Protein AF-A0A3G4W7J4-F1 (afdb_monomer)

Secondary structure (DSSP, 8-state):
------------PPPPHHHHHHHTTS----SSGGGPPPTT-------HHHHHHHHHHHHHHHHHHHHHHHHHHHTTT--HHHHHHHHHHHHHHHHHHHHHHGGGTTTSTTHHHHS-HHHHHHHHHHHHHHHHHHHHHHHTSS-PPP-SS-HHHHHHHGGGS-HHHHTTTT-PPP-HHHHHHHHTS-HHHHHHHHHHHTT--HHHHHHHHHHTT--S-HHHHHHHHHHHHHHH-GGGS-PPPPGGGS-HHHHHHHHHS-HHHHHHHTTS-HHHHHHHHHHHHH---HHHHHHHHT--HHHHHHHHHHHHHHHHHTT-

Nearest PDB structures (foldseek):
  6kon-assembly1_F  TM=4.012E-01  e=6.868E-02  Mycobacterium tuberculosis H37Rv
  8z6g-assembly3_F  TM=3.478E-01  e=9.552E-01  Pseudomonas aeruginosa
  3t0y-assembly1_C  TM=3.595E-01  e=6.159E-01  Caulobacter vibrioides
  1sc5-assembly1_A  TM=2.160E-01  e=6.159E-01  Aquifex aeolicus

Sequence (316 aa):
MTIVAERPVTATRPLSVKGAQRLRGQQIAGNGPGGRVLGRGEDIPVSADASARLGVLFAEYADGLVHYARRKLLNRGTPAGVAAHLAEEITQEAWVEIARTGAKDLLAPDAASRYSADETRWMLWRRVKDRILAHYKRASSYETSVDWEDRTTCAVLCPLLEEQLVARCQIGALPGYLATMLAELPEAEREALLTLAYAVPSDRAAELLHELGISGKQHKLIARAVLLLLIANPELSGPRVAVASLPAWERRAMVAVTPAQRELLLRLDDIPRQVLLLHAAEGLNSVEIAARLDVARSRVLSLVSGCAALVAEVGA

Radius of gyration: 34.71 Å; Cα contacts (8 Å, |Δi|>4): 260; chains: 1; bounding box: 67×44×111 Å

Solvent-accessible surface area (backbone atoms only — not comparable to full-atom values): 18313 Å² total; per-residue (Å²): 137,87,84,87,85,86,86,78,92,70,81,76,70,79,71,51,72,68,58,57,56,60,54,74,74,52,90,65,80,24,95,34,87,93,41,36,65,48,98,80,73,68,83,76,89,62,55,72,69,36,47,53,50,48,49,53,52,44,76,75,40,46,69,60,48,29,52,51,40,25,55,56,35,44,78,68,70,42,55,73,77,57,20,54,57,52,13,49,53,42,40,51,51,35,52,51,49,52,57,70,54,26,67,78,44,90,32,19,95,56,28,78,81,73,40,55,72,67,54,50,52,50,52,55,54,46,46,38,51,52,42,52,50,50,50,50,59,60,57,63,45,92,69,67,89,80,54,74,85,39,61,50,56,32,54,70,48,42,84,80,46,62,74,75,54,38,67,69,44,75,74,64,79,65,57,68,69,58,44,52,60,49,65,73,41,57,66,59,24,35,54,36,40,47,35,58,76,44,54,48,56,70,71,59,38,53,50,53,38,48,76,71,68,44,84,79,58,56,72,27,30,29,55,31,34,54,51,51,48,43,69,77,38,58,83,77,43,65,84,62,59,58,68,86,79,46,56,74,66,56,49,55,41,52,68,65,41,53,72,56,33,39,62,55,40,35,44,45,59,70,67,68,25,52,53,50,44,42,32,70,46,69,66,47,51,45,64,59,46,16,65,74,69,74,46,65,44,72,66,38,39,38,48,53,77,44,35,43,65,63,51,64,56,42,84,110

Foldseek 3Di:
DDDDDDDDPDPPDPDDPVRVVVVVPDQQQALDAPSDQQPVNDRLDADPQLSVLLNVCCVVCVVVQLVLQLVVCVVVVNDNVVSNVVSNVLLSVLSVVSSNCHCVACSNPCNPVVDDPVRSNVVSNVSSVVSSVVVVVVVVPVDDPQDLVDLQSCLVCLVVDDPVVVVVSPPPDPDPVVVVLLVPDDPLLSLLLVCVVSVHPLVVSVVVCVVVVRDDRSLLSPLLSVLSSCLVPVVPFDDFADLVPDDPVLNVLLVQADPQLSSSLSRDDDPLSQLLSCCRRVVDDLVRSCVVVVHDSVVSCSSCVRPNVVSVPGPD

Mean predicted aligned error: 18.86 Å

Structure (mmCIF, N/CA/C/O backbone):
data_AF-A0A3G4W7J4-F1
#
_entry.id   AF-A0A3G4W7J4-F1
#
loop_
_atom_site.group_PDB
_atom_site.id
_atom_site.type_symbol
_atom_site.label_atom_id
_atom_site.label_alt_id
_atom_site.label_comp_id
_atom_site.label_asym_id
_atom_site.label_entity_id
_atom_site.label_seq_id
_atom_site.pdbx_PDB_ins_code
_atom_site.Cartn_x
_atom_site.Cartn_y
_atom_site.Cartn_z
_atom_site.occupancy
_atom_site.B_iso_or_equiv
_atom_site.auth_seq_id
_atom_site.auth_comp_id
_atom_site.auth_asym_id
_atom_site.auth_atom_id
_atom_site.pdbx_PDB_model_num
ATOM 1 N N . MET A 1 1 ? 22.557 25.984 -77.538 1.00 34.81 1 MET A N 1
ATOM 2 C CA . MET A 1 1 ? 21.281 25.275 -77.753 1.00 34.81 1 MET A CA 1
ATOM 3 C C . MET A 1 1 ? 20.869 24.628 -76.448 1.00 34.81 1 MET A C 1
ATOM 5 O O . MET A 1 1 ? 21.544 23.735 -75.962 1.00 34.81 1 MET A O 1
ATOM 9 N N . THR A 1 2 ? 19.815 25.178 -75.866 1.00 34.94 2 THR A N 1
ATOM 10 C CA . THR A 1 2 ? 19.010 24.665 -74.758 1.00 34.94 2 THR A CA 1
ATOM 11 C C . THR A 1 2 ? 18.161 23.493 -75.238 1.00 34.94 2 THR A C 1
ATOM 13 O O . THR A 1 2 ? 17.563 23.626 -76.299 1.00 34.94 2 THR A O 1
ATOM 16 N N . ILE A 1 3 ? 18.006 22.444 -74.424 1.00 27.77 3 ILE A N 1
ATOM 17 C CA . ILE A 1 3 ? 16.686 21.862 -74.132 1.00 27.77 3 ILE A CA 1
ATOM 18 C C . ILE A 1 3 ? 16.652 21.519 -72.640 1.00 27.77 3 ILE A C 1
ATOM 20 O O . ILE A 1 3 ? 17.427 20.711 -72.137 1.00 27.77 3 ILE A O 1
ATOM 24 N N . VAL A 1 4 ? 15.748 22.214 -71.960 1.00 37.44 4 VAL A N 1
ATOM 25 C CA . VAL A 1 4 ? 15.288 22.011 -70.590 1.00 37.44 4 VAL A CA 1
ATOM 26 C C . VAL A 1 4 ? 14.261 20.877 -70.594 1.00 37.44 4 VAL A C 1
ATOM 28 O O . VAL A 1 4 ? 13.403 20.841 -71.473 1.00 37.44 4 VAL A O 1
ATOM 31 N N . ALA A 1 5 ? 14.283 20.022 -69.575 1.00 31.09 5 ALA A N 1
ATOM 32 C CA . ALA A 1 5 ? 13.082 19.341 -69.102 1.00 31.09 5 ALA A CA 1
ATOM 33 C C . ALA A 1 5 ? 13.024 19.496 -67.579 1.00 31.09 5 ALA A C 1
ATOM 35 O O . ALA A 1 5 ? 13.795 18.888 -66.839 1.00 31.09 5 ALA A O 1
ATOM 36 N N . GLU A 1 6 ? 12.146 20.390 -67.129 1.00 30.14 6 GLU A N 1
ATOM 37 C CA . GLU A 1 6 ? 11.789 20.539 -65.726 1.00 30.14 6 GLU A CA 1
ATOM 38 C C . GLU A 1 6 ? 10.848 19.412 -65.259 1.00 30.14 6 GLU A C 1
ATOM 40 O O . GLU A 1 6 ? 10.053 18.892 -66.043 1.00 30.14 6 GLU A O 1
ATOM 45 N N . ARG A 1 7 ? 10.840 19.245 -63.925 1.00 31.66 7 ARG A N 1
ATOM 46 C CA . ARG A 1 7 ? 9.755 18.822 -63.006 1.00 31.66 7 ARG A CA 1
ATOM 47 C C . ARG A 1 7 ? 9.763 17.369 -62.496 1.00 31.66 7 ARG A C 1
ATOM 49 O O . ARG A 1 7 ? 10.158 16.474 -63.230 1.00 31.66 7 ARG A O 1
ATOM 56 N N . PRO A 1 8 ? 9.217 17.109 -61.279 1.00 35.62 8 PRO A N 1
ATOM 57 C CA . PRO A 1 8 ? 8.636 18.049 -60.307 1.00 35.62 8 PRO A CA 1
ATOM 58 C C . PRO A 1 8 ? 9.274 17.996 -58.905 1.00 35.62 8 PRO A C 1
ATOM 60 O O . PRO A 1 8 ? 9.602 16.942 -58.369 1.00 35.62 8 PRO A O 1
ATOM 63 N N . VAL A 1 9 ? 9.295 19.155 -58.245 1.00 46.09 9 VAL A N 1
ATOM 64 C CA . VAL A 1 9 ? 9.208 19.237 -56.783 1.00 46.09 9 VAL A CA 1
ATOM 65 C C . VAL A 1 9 ? 7.803 18.775 -56.401 1.00 46.09 9 VAL A C 1
ATOM 67 O O . VAL A 1 9 ? 6.859 19.562 -56.376 1.00 46.09 9 VAL A O 1
ATOM 70 N N . THR A 1 10 ? 7.625 17.485 -56.138 1.00 35.00 10 THR A N 1
ATOM 71 C CA . THR A 1 10 ? 6.496 17.039 -55.323 1.00 35.00 10 THR A CA 1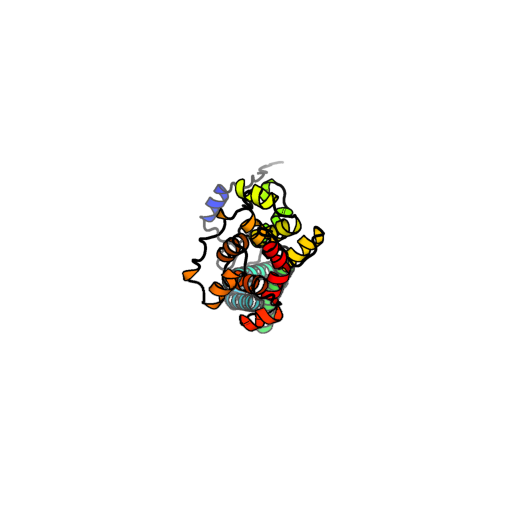
ATOM 72 C C . THR A 1 10 ? 6.933 17.122 -53.877 1.00 35.00 10 THR A C 1
ATOM 74 O O . THR A 1 10 ? 7.626 16.240 -53.378 1.00 35.00 10 THR A O 1
ATOM 77 N N . ALA A 1 11 ? 6.513 18.193 -53.204 1.00 39.34 11 ALA A N 1
ATOM 78 C CA . ALA A 1 11 ? 6.346 18.173 -51.763 1.00 39.34 11 ALA A CA 1
ATOM 79 C C . ALA A 1 11 ? 5.487 16.945 -51.435 1.00 39.34 11 ALA A C 1
ATOM 81 O O . ALA A 1 11 ? 4.278 16.930 -51.682 1.00 39.34 11 ALA A O 1
ATOM 82 N N . THR A 1 12 ? 6.121 15.872 -50.971 1.00 41.16 12 THR A N 1
ATOM 83 C CA . THR A 1 12 ? 5.419 14.682 -50.508 1.00 41.16 12 THR A CA 1
ATOM 84 C C . THR A 1 12 ? 4.632 15.094 -49.279 1.00 41.16 12 THR A C 1
ATOM 86 O O . THR A 1 12 ? 5.167 15.167 -48.174 1.00 41.16 12 THR A O 1
ATOM 89 N N . ARG A 1 13 ? 3.345 15.398 -49.479 1.00 44.69 13 ARG A N 1
ATOM 90 C CA . ARG A 1 13 ? 2.361 15.358 -48.399 1.00 44.69 13 ARG A CA 1
ATOM 91 C C . ARG A 1 13 ? 2.580 14.039 -47.653 1.00 44.69 13 ARG A C 1
ATOM 93 O O . ARG A 1 13 ? 2.649 13.004 -48.324 1.00 44.69 13 ARG A O 1
ATOM 100 N N . PRO A 1 14 ? 2.697 14.046 -46.315 1.00 42.22 14 PRO A N 1
ATOM 101 C CA . PRO A 1 14 ? 2.777 12.801 -45.571 1.00 42.22 14 PRO A CA 1
ATOM 102 C C . PRO A 1 14 ? 1.577 11.937 -45.960 1.00 42.22 14 PRO A C 1
ATOM 104 O O . PRO A 1 14 ? 0.435 12.408 -45.989 1.00 42.22 14 PRO A O 1
ATOM 107 N N . LEU A 1 15 ? 1.860 10.693 -46.352 1.00 41.38 15 LEU A N 1
ATOM 108 C CA . LEU A 1 15 ? 0.837 9.727 -46.728 1.00 41.38 15 LEU A CA 1
ATOM 109 C C . LEU A 1 15 ? -0.174 9.622 -45.589 1.00 41.38 15 LEU A C 1
ATOM 111 O O . LEU A 1 15 ? 0.199 9.480 -44.424 1.00 41.38 15 LEU A O 1
ATOM 115 N N . SER A 1 16 ? -1.464 9.673 -45.924 1.00 53.69 16 SER A N 1
ATOM 116 C CA . SER A 1 16 ? -2.492 9.400 -44.926 1.00 53.69 16 SER A CA 1
ATOM 117 C C . SER A 1 16 ? -2.308 7.981 -44.387 1.00 53.69 16 SER A C 1
ATOM 119 O O . SER A 1 16 ? -1.848 7.081 -45.097 1.00 53.69 16 SER A O 1
ATOM 121 N N . VAL A 1 17 ? -2.705 7.758 -43.136 1.00 47.94 17 VAL A N 1
ATOM 122 C CA . VAL A 1 17 ? -2.584 6.458 -42.452 1.00 47.94 17 VAL A CA 1
ATOM 123 C C . VAL A 1 17 ? -3.189 5.310 -43.284 1.00 47.94 17 VAL A C 1
ATOM 125 O O . VAL A 1 17 ? -2.644 4.208 -43.316 1.00 47.94 17 VAL A O 1
ATOM 128 N N . LYS A 1 18 ? -4.248 5.588 -44.061 1.00 45.09 18 LYS A N 1
ATOM 129 C CA . LYS A 1 18 ? -4.860 4.632 -45.002 1.00 45.09 18 LYS A CA 1
ATOM 130 C C . LYS A 1 18 ? -3.983 4.320 -46.226 1.00 45.09 18 LYS A C 1
ATOM 132 O O . LYS A 1 18 ? -3.997 3.190 -46.707 1.00 45.09 18 LYS A O 1
ATOM 137 N N . GLY A 1 19 ? -3.210 5.288 -46.722 1.00 47.44 19 GLY A N 1
ATOM 138 C CA . GLY A 1 19 ? -2.222 5.080 -47.788 1.00 47.44 19 GLY A CA 1
ATOM 139 C C . GLY A 1 19 ? -1.044 4.219 -47.327 1.00 47.44 19 GLY A C 1
ATOM 140 O O . GLY A 1 19 ? -0.633 3.306 -48.039 1.00 47.44 19 GLY A O 1
ATOM 141 N N . ALA A 1 20 ? -0.579 4.432 -46.092 1.00 48.84 20 ALA A N 1
ATOM 142 C CA . ALA A 1 20 ? 0.459 3.607 -45.474 1.00 48.84 20 ALA A CA 1
ATOM 143 C C . ALA A 1 20 ? -0.015 2.164 -45.200 1.00 48.84 20 ALA A C 1
ATOM 145 O O . ALA A 1 20 ? 0.750 1.218 -45.375 1.00 48.84 20 ALA A O 1
ATOM 146 N N . GLN A 1 21 ? -1.288 1.969 -44.828 1.00 44.12 21 GLN A N 1
ATOM 147 C CA . GLN A 1 21 ? -1.875 0.633 -44.640 1.00 44.12 21 GLN A CA 1
ATOM 148 C C . GLN A 1 21 ? -2.017 -0.161 -45.945 1.00 44.12 21 GLN A C 1
ATOM 150 O O . GLN A 1 21 ? -1.798 -1.369 -45.931 1.00 44.12 21 GLN A O 1
ATOM 155 N N . ARG A 1 22 ? -2.328 0.489 -47.076 1.00 42.78 22 ARG A N 1
ATOM 156 C CA . ARG A 1 22 ? -2.414 -0.189 -48.385 1.00 42.78 22 ARG A CA 1
ATOM 157 C C . ARG A 1 22 ? -1.062 -0.716 -48.879 1.00 42.78 22 ARG A C 1
ATOM 159 O O . ARG A 1 22 ? -1.027 -1.773 -49.498 1.00 42.78 22 ARG A O 1
ATOM 166 N N . LEU A 1 23 ? 0.036 -0.025 -48.567 1.00 44.12 23 LEU A N 1
ATOM 167 C CA . LEU A 1 23 ? 1.392 -0.440 -48.951 1.00 44.12 23 LEU A CA 1
ATOM 168 C C . LEU A 1 23 ? 1.944 -1.595 -48.099 1.00 44.12 23 LEU A C 1
ATOM 170 O O . LEU A 1 23 ? 2.778 -2.348 -48.587 1.00 44.12 23 LEU A O 1
ATOM 174 N N . ARG A 1 24 ? 1.436 -1.815 -46.874 1.00 45.91 24 ARG A N 1
ATOM 175 C CA . ARG A 1 24 ? 1.805 -2.986 -46.046 1.00 45.91 24 ARG A CA 1
ATOM 176 C C . ARG A 1 24 ? 1.362 -4.330 -46.643 1.00 45.91 24 ARG A C 1
ATOM 178 O O . ARG A 1 24 ? 1.853 -5.364 -46.208 1.00 45.91 24 ARG A O 1
ATOM 185 N N . GLY A 1 25 ? 0.433 -4.322 -47.603 1.00 38.62 25 GLY A N 1
ATOM 186 C CA . GLY A 1 25 ? -0.086 -5.527 -48.257 1.00 38.62 25 GLY A CA 1
ATOM 187 C C . GLY A 1 25 ? 0.635 -5.931 -49.547 1.00 38.62 25 GLY A C 1
ATOM 188 O O . GLY A 1 25 ? 0.324 -6.985 -50.093 1.00 38.62 25 GLY A O 1
ATOM 189 N N . GLN A 1 26 ? 1.577 -5.127 -50.050 1.00 39.69 26 GLN A N 1
ATOM 190 C CA . GLN A 1 26 ? 2.397 -5.494 -51.205 1.00 39.69 26 GLN A CA 1
ATOM 191 C C . GLN A 1 26 ? 3.792 -5.891 -50.720 1.00 39.69 26 GLN A C 1
ATOM 193 O O . GLN A 1 26 ? 4.461 -5.125 -50.032 1.00 39.69 26 GLN A O 1
ATOM 198 N N . GLN A 1 27 ? 4.213 -7.113 -51.056 1.00 43.69 27 GLN A N 1
ATOM 199 C CA . GLN A 1 27 ? 5.561 -7.615 -50.798 1.00 43.69 27 GLN A CA 1
ATOM 200 C C . GLN A 1 27 ? 6.575 -6.797 -51.609 1.00 43.69 27 GLN A C 1
ATOM 202 O O . GLN A 1 27 ? 6.886 -7.126 -52.750 1.00 43.69 27 GLN A O 1
ATOM 207 N N . ILE A 1 28 ? 7.079 -5.713 -51.026 1.00 45.84 28 ILE A N 1
ATOM 208 C CA . ILE A 1 28 ? 8.271 -5.029 -51.522 1.00 45.84 28 ILE A CA 1
ATOM 209 C C . ILE A 1 28 ? 9.466 -5.774 -50.923 1.00 45.84 28 ILE A C 1
ATOM 211 O O . ILE A 1 28 ? 9.616 -5.825 -49.702 1.00 45.84 28 ILE A O 1
ATOM 215 N N . ALA A 1 29 ? 10.281 -6.395 -51.779 1.00 44.66 29 ALA A N 1
ATOM 216 C CA . ALA A 1 29 ? 11.539 -7.013 -51.376 1.00 44.66 29 ALA A CA 1
ATOM 217 C C . ALA A 1 29 ? 12.461 -5.939 -50.770 1.00 44.66 29 ALA A C 1
ATOM 219 O O . ALA A 1 29 ? 12.830 -4.985 -51.450 1.00 44.66 29 ALA A O 1
ATOM 220 N N . GLY A 1 30 ? 12.781 -6.072 -49.483 1.00 49.84 30 GLY A N 1
ATOM 221 C CA . GLY A 1 30 ? 13.697 -5.189 -48.760 1.00 49.84 30 GLY A CA 1
ATOM 222 C C . GLY A 1 30 ? 15.095 -5.793 -48.629 1.00 49.84 30 GLY A C 1
ATOM 223 O O . GLY A 1 30 ? 15.275 -6.999 -48.763 1.00 49.84 30 GLY A O 1
ATOM 224 N N . ASN A 1 31 ? 16.089 -4.964 -48.307 1.00 49.34 31 ASN A N 1
ATOM 225 C CA . ASN A 1 31 ? 17.499 -5.374 -48.199 1.00 49.34 31 ASN A CA 1
ATOM 226 C C . ASN A 1 31 ? 17.875 -6.061 -46.865 1.00 49.34 31 ASN A C 1
ATOM 228 O O . ASN A 1 31 ? 19.057 -6.236 -46.568 1.00 49.34 31 ASN A O 1
ATOM 232 N N . GLY A 1 32 ?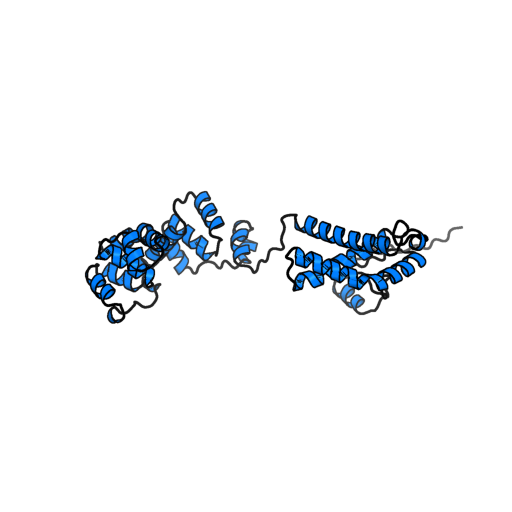 16.899 -6.425 -46.026 1.00 43.94 32 GLY A N 1
ATOM 233 C CA . GLY A 1 32 ? 17.137 -7.171 -44.789 1.00 43.94 32 GLY A CA 1
ATOM 234 C C . GLY A 1 32 ? 17.314 -8.681 -45.020 1.00 43.94 32 GLY A C 1
ATOM 235 O O . GLY A 1 32 ? 17.044 -9.185 -46.115 1.00 43.94 32 GLY A O 1
ATOM 236 N N . PRO A 1 33 ? 17.731 -9.440 -43.988 1.00 39.34 33 PRO A N 1
ATOM 237 C CA . PRO A 1 33 ? 17.898 -10.889 -44.087 1.00 39.34 33 PRO A CA 1
ATOM 238 C C . PRO A 1 33 ? 16.619 -11.566 -44.607 1.00 39.34 33 PRO A C 1
ATOM 240 O O . PRO A 1 33 ? 15.528 -11.347 -44.075 1.00 39.34 33 PRO A O 1
ATOM 243 N N . GLY A 1 34 ? 16.742 -12.362 -45.674 1.00 49.28 34 GLY A N 1
ATOM 244 C CA . GLY A 1 34 ? 15.605 -13.031 -46.319 1.00 49.28 34 GLY A CA 1
ATOM 245 C C . GLY A 1 34 ? 14.676 -12.117 -47.133 1.00 49.28 34 GLY A C 1
ATOM 246 O O . GLY A 1 34 ? 13.513 -12.466 -47.321 1.00 49.28 34 GLY A O 1
ATOM 247 N N . GLY A 1 35 ? 15.143 -10.947 -47.587 1.00 47.62 35 GLY A N 1
ATOM 248 C CA . GLY A 1 35 ? 14.357 -10.036 -48.431 1.00 47.62 35 GLY A CA 1
ATOM 249 C C . GLY A 1 35 ? 13.338 -9.184 -47.662 1.00 47.62 35 GLY A C 1
ATOM 250 O O . GLY A 1 35 ? 12.412 -8.630 -48.257 1.00 47.62 35 GLY A O 1
ATOM 251 N N . ARG A 1 36 ? 13.451 -9.115 -46.327 1.00 45.53 36 ARG A N 1
ATOM 252 C CA . ARG A 1 36 ? 12.498 -8.409 -45.456 1.00 45.53 36 ARG A CA 1
ATOM 253 C C . ARG A 1 36 ? 12.887 -6.942 -45.270 1.00 45.53 36 ARG A C 1
ATOM 255 O O . ARG A 1 36 ? 14.059 -6.614 -45.112 1.00 45.53 36 ARG A O 1
ATOM 262 N N . VAL A 1 37 ? 11.892 -6.059 -45.222 1.00 45.53 37 VAL A N 1
ATOM 263 C CA . VAL A 1 37 ? 12.075 -4.647 -44.851 1.00 45.53 37 VAL A CA 1
ATOM 264 C C . VAL A 1 37 ? 12.325 -4.559 -43.342 1.00 45.53 37 VAL A C 1
ATOM 266 O O . VAL A 1 37 ? 11.533 -5.063 -42.545 1.00 45.53 37 VAL A O 1
ATOM 269 N N . LEU A 1 38 ? 13.436 -3.941 -42.935 1.00 51.94 38 LEU A N 1
ATOM 270 C CA . LEU A 1 38 ? 13.760 -3.719 -41.522 1.00 51.94 38 LEU A CA 1
ATOM 271 C C . LEU A 1 38 ? 12.782 -2.694 -40.920 1.00 51.94 38 LEU A C 1
ATOM 273 O O . LEU A 1 38 ? 12.378 -1.751 -41.594 1.00 51.94 38 LEU A O 1
ATOM 277 N N . GLY A 1 39 ? 12.404 -2.862 -39.647 1.00 43.66 39 GLY A N 1
ATOM 278 C CA . GLY A 1 39 ? 11.233 -2.213 -39.024 1.00 43.66 39 GLY A CA 1
ATOM 279 C C . GLY A 1 39 ? 11.182 -0.674 -39.021 1.00 43.66 39 GLY A C 1
ATOM 280 O O . GLY A 1 39 ? 10.140 -0.113 -38.695 1.00 43.66 39 GLY A O 1
ATOM 281 N N . ARG A 1 40 ? 12.262 0.020 -39.408 1.00 50.69 40 ARG A N 1
ATOM 282 C CA . ARG A 1 40 ? 12.305 1.487 -39.573 1.00 50.69 40 ARG A CA 1
ATOM 283 C C . ARG A 1 40 ? 12.283 1.975 -41.029 1.00 50.69 40 ARG A C 1
ATOM 285 O O . ARG A 1 40 ? 12.382 3.175 -41.248 1.00 50.69 40 ARG A O 1
ATOM 292 N N . GLY A 1 41 ? 12.139 1.083 -42.013 1.00 45.06 41 GLY A N 1
ATOM 293 C CA . GLY A 1 41 ? 12.106 1.457 -43.434 1.00 45.06 41 GLY A CA 1
ATOM 294 C C . GLY A 1 41 ? 13.426 2.031 -43.960 1.00 45.06 41 GLY A C 1
ATOM 295 O O . GLY A 1 41 ? 13.424 2.766 -44.940 1.00 45.06 41 GLY A O 1
ATOM 296 N N . GLU A 1 42 ? 14.546 1.738 -43.294 1.00 51.91 42 GLU A N 1
ATOM 297 C CA . GLU A 1 42 ? 15.867 2.198 -43.716 1.00 51.91 42 GLU A CA 1
ATOM 298 C C . GLU A 1 42 ? 16.464 1.222 -44.740 1.00 51.91 42 GLU A C 1
ATOM 300 O O . GLU A 1 42 ? 16.847 0.103 -44.390 1.00 51.91 42 GLU A O 1
ATOM 305 N N . ASP A 1 43 ? 16.579 1.658 -45.995 1.00 56.03 43 ASP A N 1
ATOM 306 C CA . ASP A 1 43 ? 17.437 1.009 -46.985 1.00 56.03 43 ASP A CA 1
ATOM 307 C C . ASP A 1 43 ? 18.890 1.413 -46.717 1.00 56.03 43 ASP A C 1
ATOM 309 O O . ASP A 1 43 ? 19.349 2.480 -47.125 1.00 56.03 43 ASP A O 1
ATOM 313 N N . ILE A 1 44 ? 19.616 0.575 -45.975 1.00 62.41 44 ILE A N 1
ATOM 314 C CA . ILE A 1 44 ? 21.046 0.781 -45.726 1.00 62.41 44 ILE A CA 1
ATOM 315 C C . ILE A 1 44 ? 21.796 0.382 -47.003 1.00 62.41 44 ILE A C 1
ATOM 317 O O . ILE A 1 44 ? 21.751 -0.793 -47.372 1.00 62.41 44 ILE A O 1
ATOM 321 N N . PRO A 1 45 ? 22.497 1.307 -47.685 1.00 64.31 45 PRO A N 1
ATOM 322 C CA . PRO A 1 45 ? 23.255 0.958 -48.876 1.00 64.31 45 PRO A CA 1
ATOM 323 C C . PRO A 1 45 ? 24.466 0.104 -48.479 1.00 64.31 45 PRO A C 1
ATOM 325 O O . PRO A 1 45 ? 25.439 0.601 -47.912 1.00 64.31 45 PRO A O 1
ATOM 328 N N . VAL A 1 46 ? 24.405 -1.191 -48.782 1.00 72.38 46 VAL A N 1
ATOM 329 C CA . VAL A 1 46 ? 25.516 -2.147 -48.658 1.00 72.38 46 VAL A CA 1
ATOM 330 C C . VAL A 1 46 ? 25.902 -2.660 -50.041 1.00 72.38 46 VAL A C 1
ATOM 332 O O . VAL A 1 46 ? 25.044 -2.848 -50.902 1.00 72.38 46 VAL A O 1
ATOM 335 N N . SER A 1 47 ? 27.199 -2.883 -50.272 1.00 80.00 47 SER A N 1
ATOM 336 C CA . SER A 1 47 ? 27.653 -3.541 -51.501 1.00 80.00 47 SER A CA 1
ATOM 337 C C . SER A 1 47 ? 27.133 -4.981 -51.562 1.00 80.00 47 SER A C 1
ATOM 339 O O . SER A 1 47 ? 26.847 -5.590 -50.529 1.00 80.00 47 SER A O 1
ATOM 341 N N . ALA A 1 48 ? 27.038 -5.545 -52.769 1.00 80.25 48 ALA A N 1
ATOM 342 C CA . ALA A 1 48 ? 26.604 -6.930 -52.967 1.00 80.25 48 ALA A CA 1
ATOM 343 C C . ALA A 1 48 ? 27.451 -7.928 -52.152 1.00 80.25 48 ALA A C 1
ATOM 345 O O . ALA A 1 48 ? 26.896 -8.792 -51.477 1.00 80.25 48 ALA A O 1
ATOM 346 N N . ASP A 1 49 ? 28.773 -7.746 -52.124 1.00 78.62 49 ASP A N 1
ATOM 347 C CA . ASP A 1 49 ? 29.686 -8.615 -51.371 1.00 78.62 49 ASP A CA 1
ATOM 348 C C . ASP A 1 49 ? 29.490 -8.493 -49.852 1.00 78.62 49 ASP A C 1
ATOM 350 O O . ASP A 1 49 ? 29.474 -9.494 -49.133 1.00 78.62 49 ASP A O 1
ATOM 354 N N . ALA A 1 50 ? 29.271 -7.270 -49.352 1.00 81.06 50 ALA A N 1
ATOM 355 C CA . ALA A 1 50 ? 28.977 -7.034 -47.940 1.00 81.06 50 ALA A CA 1
ATOM 356 C C . ALA A 1 50 ? 27.615 -7.623 -47.541 1.00 81.06 50 ALA A C 1
ATOM 358 O O . ALA A 1 50 ? 27.482 -8.184 -46.454 1.00 81.06 50 ALA A O 1
ATOM 359 N N . SER A 1 51 ? 26.617 -7.540 -48.426 1.00 82.94 51 SER A N 1
ATOM 360 C CA . SER A 1 51 ? 25.297 -8.144 -48.230 1.00 82.94 51 SER A CA 1
ATOM 361 C C . SER A 1 51 ? 25.375 -9.675 -48.193 1.00 82.94 51 SER A C 1
ATOM 363 O O . SER A 1 51 ? 24.839 -10.301 -47.277 1.00 82.94 51 SER A O 1
ATOM 365 N N . ALA A 1 52 ? 26.129 -10.287 -49.111 1.00 84.06 52 ALA A N 1
ATOM 366 C CA . ALA A 1 52 ? 26.360 -11.729 -49.122 1.00 84.06 52 ALA A CA 1
ATOM 367 C C . ALA A 1 52 ? 27.062 -12.199 -47.838 1.00 84.06 52 ALA A C 1
ATOM 369 O O . ALA A 1 52 ? 26.624 -13.158 -47.198 1.00 84.06 52 ALA A O 1
ATOM 370 N N . ARG A 1 53 ? 28.109 -11.484 -47.403 1.00 84.62 53 ARG A N 1
ATOM 371 C CA . ARG A 1 53 ? 28.809 -11.784 -46.146 1.00 84.62 53 ARG A CA 1
ATOM 372 C C . ARG A 1 53 ? 27.899 -11.630 -44.928 1.00 84.62 53 ARG A C 1
ATOM 374 O O . ARG A 1 53 ? 27.936 -12.482 -44.041 1.00 84.62 53 ARG A O 1
ATOM 381 N N . LEU A 1 54 ? 27.070 -10.588 -44.892 1.00 88.25 54 LEU A N 1
ATOM 382 C CA . LEU A 1 54 ? 26.079 -10.389 -43.834 1.00 88.25 54 LEU A CA 1
ATOM 383 C C . LEU A 1 54 ? 25.084 -11.555 -43.782 1.00 88.25 54 LEU A C 1
ATOM 385 O O . LEU A 1 54 ? 24.771 -12.026 -42.693 1.00 88.25 54 LEU A O 1
ATOM 389 N N . GLY A 1 55 ? 24.645 -12.063 -44.938 1.00 84.81 55 GLY A N 1
ATOM 390 C CA . GLY A 1 55 ? 23.787 -13.246 -45.033 1.00 84.81 55 GLY A CA 1
ATOM 391 C C . GLY A 1 55 ? 24.423 -14.499 -44.425 1.00 84.81 55 GLY A C 1
ATOM 392 O O . GLY A 1 55 ? 23.760 -15.208 -43.670 1.00 84.81 55 GLY A O 1
ATOM 393 N N . VAL A 1 56 ? 25.715 -14.734 -44.683 1.00 90.06 56 VAL A N 1
ATOM 394 C CA . VAL A 1 56 ? 26.471 -15.852 -44.086 1.00 90.06 56 VAL A CA 1
ATOM 395 C C . VAL A 1 56 ? 26.543 -15.718 -42.564 1.00 90.06 56 VAL A C 1
ATOM 397 O O . VAL A 1 56 ? 26.196 -16.654 -41.848 1.00 90.06 56 VAL A O 1
ATOM 400 N N . LEU A 1 57 ? 26.931 -14.543 -42.060 1.00 90.75 57 LEU A N 1
ATOM 401 C CA . LEU A 1 57 ? 27.014 -14.297 -40.616 1.00 90.75 57 LEU A CA 1
ATOM 402 C C . LEU A 1 57 ? 25.646 -14.422 -39.935 1.00 90.75 57 LEU A C 1
ATOM 404 O O . LEU A 1 57 ? 25.546 -14.959 -38.833 1.00 90.75 57 LEU A O 1
ATOM 408 N N . PHE A 1 58 ? 24.588 -13.936 -40.582 1.00 89.44 58 PHE A N 1
ATOM 409 C CA . PHE A 1 58 ? 23.234 -14.036 -40.058 1.00 89.44 58 PHE A CA 1
ATOM 410 C C . PHE A 1 58 ? 22.787 -15.497 -39.961 1.00 89.44 58 PHE A C 1
ATOM 412 O O . PHE A 1 58 ? 22.321 -15.916 -38.905 1.00 89.44 58 PHE A O 1
ATOM 419 N N . ALA A 1 59 ? 22.977 -16.282 -41.024 1.00 90.06 59 ALA A N 1
ATOM 420 C CA . ALA A 1 59 ? 22.607 -17.695 -41.043 1.00 90.06 59 ALA A CA 1
ATOM 421 C C . ALA A 1 59 ? 23.325 -18.510 -39.955 1.00 90.06 59 ALA A C 1
ATOM 423 O O . ALA A 1 59 ? 22.736 -19.421 -39.382 1.00 90.06 59 ALA A O 1
ATOM 424 N N . GLU A 1 60 ? 24.579 -18.173 -39.656 1.00 91.56 60 GLU A N 1
ATOM 425 C CA . GLU A 1 60 ? 25.390 -18.903 -38.681 1.00 91.56 60 GLU A CA 1
ATOM 426 C C . GLU A 1 60 ? 25.125 -18.475 -37.225 1.00 91.56 60 GLU A C 1
ATOM 428 O O . GLU A 1 60 ? 25.133 -19.314 -36.324 1.00 91.56 60 GLU A O 1
ATOM 433 N N . TYR A 1 61 ? 24.872 -17.185 -36.968 1.00 92.19 61 TYR A N 1
ATOM 434 C CA . TYR A 1 61 ? 24.891 -16.638 -35.604 1.00 92.19 61 TYR A CA 1
ATOM 435 C C . TYR A 1 61 ? 23.562 -16.047 -35.105 1.00 92.19 61 TYR A C 1
ATOM 437 O O . TYR A 1 61 ? 23.460 -15.775 -33.905 1.00 92.19 61 TYR A O 1
ATOM 445 N N . ALA A 1 62 ? 22.542 -15.843 -35.951 1.00 87.62 62 ALA A N 1
ATOM 446 C CA . ALA A 1 62 ? 21.325 -15.111 -35.567 1.00 87.62 62 ALA A CA 1
ATOM 447 C C . ALA A 1 62 ? 20.610 -15.706 -34.340 1.00 87.62 62 ALA A C 1
ATOM 449 O O . ALA A 1 62 ? 20.408 -14.998 -33.350 1.00 87.62 62 ALA A O 1
ATOM 450 N N . ASP A 1 63 ? 20.298 -17.002 -34.359 1.00 89.38 63 ASP A N 1
ATOM 451 C CA . ASP A 1 63 ? 19.572 -17.659 -33.263 1.00 89.38 63 ASP A CA 1
ATOM 452 C C . ASP A 1 63 ? 20.378 -17.654 -31.957 1.00 89.38 63 ASP A C 1
ATOM 454 O O . ASP A 1 63 ? 19.847 -17.411 -30.867 1.00 89.38 63 ASP A O 1
ATOM 458 N N . GLY A 1 64 ? 21.695 -17.859 -32.065 1.00 91.00 64 GLY A N 1
ATOM 459 C CA . GLY A 1 64 ? 22.614 -17.828 -30.930 1.00 91.00 64 GLY A CA 1
ATOM 460 C C . GLY A 1 64 ? 22.676 -16.455 -30.257 1.00 91.00 64 GLY A C 1
ATOM 461 O O . GLY A 1 64 ? 22.725 -16.373 -29.025 1.00 91.00 64 GLY A O 1
ATOM 462 N N . LEU A 1 65 ? 22.622 -15.378 -31.044 1.00 93.38 65 LEU A N 1
ATOM 463 C CA . LEU A 1 65 ? 22.599 -14.006 -30.539 1.00 93.38 65 LEU A CA 1
ATOM 464 C C . LEU A 1 65 ? 21.283 -13.670 -29.829 1.00 93.38 65 LEU A C 1
ATOM 466 O O . LEU A 1 65 ? 21.328 -13.111 -28.729 1.00 93.38 65 LEU A O 1
ATOM 470 N N . VAL A 1 66 ? 20.135 -14.077 -30.383 1.00 92.69 66 VAL A N 1
ATOM 471 C CA . VAL A 1 66 ? 18.823 -13.895 -29.733 1.00 92.69 66 VAL A CA 1
ATOM 472 C C . VAL A 1 66 ? 18.774 -14.662 -28.412 1.00 92.69 66 VAL A C 1
ATOM 474 O O . VAL A 1 66 ? 18.398 -14.107 -27.374 1.00 92.69 66 VAL A O 1
ATOM 477 N N . HIS A 1 67 ? 19.222 -15.921 -28.408 1.00 92.69 67 HIS A N 1
ATOM 478 C CA . HIS A 1 67 ? 19.277 -16.727 -27.190 1.00 92.69 67 HIS A CA 1
ATOM 479 C C . HIS A 1 67 ? 20.193 -16.096 -26.130 1.00 92.69 67 HIS A C 1
ATOM 481 O O . HIS A 1 67 ? 19.834 -16.013 -24.950 1.00 92.69 67 HIS A O 1
ATOM 487 N N . TYR A 1 68 ? 21.361 -15.601 -26.545 1.00 93.94 68 TYR A N 1
ATOM 488 C CA . TYR A 1 68 ? 22.283 -14.891 -25.665 1.00 93.94 68 TYR A CA 1
ATOM 489 C C . TYR A 1 68 ? 21.655 -13.625 -25.069 1.00 93.94 68 TYR A C 1
ATOM 491 O O . TYR A 1 68 ? 21.729 -13.432 -23.851 1.00 93.94 68 TYR A O 1
ATOM 499 N N . ALA A 1 69 ? 21.013 -12.792 -25.892 1.00 93.00 69 ALA A N 1
ATOM 500 C CA . ALA A 1 69 ? 20.343 -11.577 -25.445 1.00 93.00 69 ALA A CA 1
ATOM 501 C C . ALA A 1 69 ? 19.241 -11.895 -24.430 1.00 93.00 69 ALA A C 1
ATOM 503 O O . ALA A 1 69 ? 19.251 -11.354 -23.322 1.00 93.00 69 ALA A O 1
ATOM 504 N N . ARG A 1 70 ? 18.368 -12.859 -24.744 1.00 92.44 70 ARG A N 1
ATOM 505 C CA . ARG A 1 70 ? 17.291 -13.309 -23.853 1.00 92.44 70 ARG A CA 1
ATOM 506 C C . ARG A 1 70 ? 17.830 -13.781 -22.508 1.00 92.44 70 ARG A C 1
ATOM 508 O O . ARG A 1 70 ? 17.360 -13.327 -21.467 1.00 92.44 70 ARG A O 1
ATOM 515 N N . ARG A 1 71 ? 18.859 -14.637 -22.504 1.00 94.12 71 ARG A N 1
ATOM 516 C CA . ARG A 1 71 ? 19.504 -15.107 -21.267 1.00 94.12 71 ARG A CA 1
ATOM 517 C C . ARG A 1 71 ? 20.061 -13.944 -20.441 1.00 94.12 71 ARG A C 1
ATOM 519 O O . ARG A 1 71 ? 19.949 -13.951 -19.219 1.00 94.12 71 ARG A O 1
ATOM 526 N N . LYS A 1 72 ? 20.669 -12.941 -21.080 1.00 92.19 72 LYS A N 1
ATOM 527 C CA . LYS A 1 72 ? 21.214 -11.766 -20.382 1.00 92.19 72 LYS A CA 1
ATOM 528 C C . LYS A 1 72 ? 20.132 -10.846 -19.816 1.00 92.19 72 LYS A C 1
ATOM 530 O O . LYS A 1 72 ? 20.351 -10.306 -18.735 1.00 92.19 72 LYS A O 1
ATOM 535 N N . LEU A 1 73 ? 19.005 -10.690 -20.506 1.00 87.12 73 LEU A N 1
ATOM 536 C CA . LEU A 1 73 ? 17.845 -9.928 -20.030 1.00 87.12 73 LEU A CA 1
ATOM 537 C C . LEU A 1 73 ? 17.175 -10.624 -18.834 1.00 87.12 73 LEU A C 1
ATOM 539 O O . LEU A 1 73 ? 16.936 -9.990 -17.809 1.00 87.12 73 LEU A O 1
ATOM 543 N N . LEU A 1 74 ? 16.979 -11.945 -18.908 1.00 86.31 74 LEU A N 1
ATOM 544 C CA . LEU A 1 74 ? 16.449 -12.744 -17.795 1.00 86.31 74 LEU A CA 1
ATOM 545 C C . LEU A 1 74 ? 17.344 -12.662 -16.551 1.00 86.31 74 LEU A C 1
ATOM 547 O O . LEU A 1 74 ? 16.858 -12.409 -15.454 1.00 86.31 74 LEU A O 1
ATOM 551 N N . ASN A 1 75 ? 18.665 -12.787 -16.721 1.00 85.19 75 ASN A N 1
ATOM 552 C CA . ASN A 1 75 ? 19.626 -12.653 -15.619 1.00 85.19 75 ASN A CA 1
ATOM 553 C C . ASN A 1 75 ? 19.635 -11.255 -14.975 1.00 85.19 75 ASN A C 1
ATOM 555 O O . ASN A 1 75 ? 20.202 -11.090 -13.898 1.00 85.19 75 ASN A O 1
ATOM 559 N N . ARG A 1 76 ? 19.056 -10.250 -15.637 1.00 82.69 76 ARG A N 1
ATOM 560 C CA . ARG A 1 76 ? 18.884 -8.887 -15.118 1.00 82.69 76 ARG A CA 1
ATOM 561 C C . ARG A 1 76 ? 17.484 -8.625 -14.560 1.00 82.69 76 ARG A C 1
ATOM 563 O O . ARG A 1 76 ? 17.186 -7.487 -14.220 1.00 82.69 76 ARG A O 1
ATOM 570 N N . GLY A 1 77 ? 16.644 -9.654 -14.449 1.00 79.44 77 GLY A N 1
ATOM 571 C CA . GLY A 1 77 ? 15.314 -9.558 -13.850 1.00 79.44 77 GLY A CA 1
ATOM 572 C C . GLY A 1 77 ? 14.204 -9.113 -14.804 1.00 79.44 77 GLY A C 1
ATOM 573 O O . GLY A 1 77 ? 13.092 -8.865 -14.351 1.00 79.44 77 GLY A O 1
ATOM 574 N N . THR A 1 78 ? 14.454 -9.021 -16.116 1.00 78.56 78 THR A N 1
ATOM 575 C CA . THR A 1 78 ? 13.389 -8.714 -17.084 1.00 78.56 78 THR A CA 1
ATOM 576 C C . THR A 1 78 ? 12.382 -9.876 -17.157 1.00 78.56 78 THR A C 1
ATOM 578 O O . THR A 1 78 ? 12.811 -11.022 -17.325 1.00 78.56 78 THR A O 1
ATOM 581 N N . PRO A 1 79 ? 11.056 -9.621 -17.086 1.00 77.00 79 PRO A N 1
ATOM 582 C CA . PRO A 1 79 ? 10.033 -10.664 -17.172 1.00 77.00 79 PRO A CA 1
ATOM 583 C C . PRO A 1 79 ? 10.137 -11.498 -18.452 1.00 77.00 79 PRO A C 1
ATOM 585 O O . PRO A 1 79 ? 10.440 -10.975 -19.524 1.00 77.00 79 PRO A O 1
ATOM 588 N N . ALA A 1 80 ? 9.826 -12.795 -18.369 1.00 69.75 80 ALA A N 1
ATOM 589 C CA . ALA A 1 80 ? 10.064 -13.739 -19.463 1.00 69.75 80 ALA A CA 1
ATOM 590 C C . ALA A 1 80 ? 9.325 -13.404 -20.772 1.00 69.75 80 ALA A C 1
ATOM 592 O O . ALA A 1 80 ? 9.897 -13.597 -21.846 1.00 69.75 80 ALA A O 1
ATOM 593 N N . GLY A 1 81 ? 8.094 -12.883 -20.687 1.00 73.12 81 GLY A N 1
ATOM 594 C CA . GLY A 1 81 ? 7.321 -12.452 -21.859 1.00 73.12 81 GLY A CA 1
ATOM 595 C C . GLY A 1 81 ? 7.939 -11.241 -22.565 1.00 73.12 81 GLY A C 1
ATOM 596 O O . GLY A 1 81 ? 8.026 -11.214 -23.788 1.00 73.12 81 GLY A O 1
ATOM 597 N N . VAL A 1 82 ? 8.464 -10.288 -21.792 1.00 73.94 82 VAL A N 1
ATOM 598 C CA . VAL A 1 82 ? 9.128 -9.080 -22.308 1.00 73.94 82 VAL A CA 1
ATOM 599 C C . VAL A 1 82 ? 10.521 -9.409 -22.851 1.00 73.94 82 VAL A C 1
ATOM 601 O O . VAL A 1 82 ? 10.918 -8.915 -23.902 1.00 73.94 82 VAL A O 1
ATOM 604 N N . ALA A 1 83 ? 11.257 -10.292 -22.172 1.00 79.19 83 ALA A N 1
ATOM 605 C CA . ALA A 1 83 ? 12.621 -10.660 -22.537 1.00 79.19 83 ALA A CA 1
ATOM 606 C C . ALA A 1 83 ? 12.723 -11.344 -23.910 1.00 79.19 83 ALA A C 1
ATOM 608 O O . ALA A 1 83 ? 13.765 -11.238 -24.548 1.00 79.19 83 ALA A O 1
ATOM 609 N N . ALA A 1 84 ? 11.681 -12.055 -24.356 1.00 77.56 84 ALA A N 1
ATOM 610 C CA . ALA A 1 84 ? 11.663 -12.688 -25.675 1.00 77.56 84 ALA A CA 1
ATOM 611 C C . ALA A 1 84 ? 11.607 -11.640 -26.799 1.00 77.56 84 ALA A C 1
ATOM 613 O O . ALA A 1 84 ? 12.502 -11.604 -27.637 1.00 77.56 84 ALA A O 1
ATOM 614 N N . HIS A 1 85 ? 10.625 -10.737 -26.746 1.00 79.12 85 HIS A N 1
ATOM 615 C CA . HIS A 1 85 ? 10.471 -9.660 -27.726 1.00 79.12 85 HIS A CA 1
ATOM 616 C C . HIS A 1 85 ? 11.678 -8.714 -27.729 1.00 79.12 85 HIS A C 1
ATOM 618 O O . HIS A 1 85 ? 12.272 -8.432 -28.767 1.00 79.12 85 HIS A O 1
ATOM 624 N N . LEU A 1 86 ? 12.106 -8.282 -26.541 1.00 83.00 86 LEU A N 1
ATOM 625 C CA . LEU A 1 86 ? 13.213 -7.343 -26.394 1.00 83.00 86 LEU A CA 1
ATOM 626 C C . LEU A 1 86 ? 14.557 -7.934 -26.863 1.00 83.00 86 LEU A C 1
ATOM 628 O O . LEU A 1 86 ? 15.422 -7.207 -27.351 1.00 83.00 86 LEU A O 1
ATOM 632 N N . ALA A 1 87 ? 14.747 -9.252 -26.742 1.00 87.56 87 ALA A N 1
ATOM 633 C CA . ALA A 1 87 ? 15.933 -9.925 -27.268 1.00 87.56 87 ALA A CA 1
ATOM 634 C C . ALA A 1 87 ? 15.993 -9.883 -28.800 1.00 87.56 87 ALA A C 1
ATOM 636 O O . ALA A 1 87 ? 17.075 -9.671 -29.356 1.00 87.56 87 ALA A O 1
ATOM 637 N N . GLU A 1 88 ? 14.857 -10.070 -29.473 1.00 87.56 88 GLU A N 1
ATOM 638 C CA . GLU A 1 88 ? 14.760 -9.980 -30.932 1.00 87.56 88 GLU A CA 1
ATOM 639 C C . GLU A 1 88 ? 15.044 -8.554 -31.411 1.00 87.56 88 GLU A C 1
ATOM 641 O O . GLU A 1 88 ? 15.891 -8.366 -32.286 1.00 87.56 88 GLU A O 1
ATOM 646 N N . GLU A 1 89 ? 14.445 -7.547 -30.771 1.00 85.31 89 GLU A N 1
ATOM 647 C CA . GLU A 1 89 ? 14.676 -6.134 -31.099 1.00 85.31 89 GLU A CA 1
ATOM 648 C C . GLU A 1 89 ? 16.145 -5.729 -30.933 1.00 85.31 89 GLU A C 1
ATOM 650 O O . GLU A 1 89 ? 16.749 -5.168 -31.848 1.00 85.31 89 GLU A O 1
ATOM 655 N N . ILE A 1 90 ? 16.758 -6.055 -29.790 1.00 87.62 90 ILE A N 1
ATOM 656 C CA . ILE A 1 90 ? 18.171 -5.745 -29.529 1.00 87.62 90 ILE A CA 1
ATOM 657 C C . ILE A 1 90 ? 19.088 -6.433 -30.544 1.00 87.62 90 ILE A C 1
ATOM 659 O O . ILE A 1 90 ? 20.065 -5.837 -31.007 1.00 87.62 90 ILE A O 1
ATOM 663 N N . THR A 1 91 ? 18.792 -7.686 -30.890 1.00 91.19 91 THR A N 1
ATOM 664 C CA . THR A 1 91 ? 19.599 -8.437 -31.857 1.00 91.19 91 THR A CA 1
ATOM 665 C C . THR A 1 91 ? 19.435 -7.856 -33.260 1.00 91.19 91 THR A C 1
ATOM 667 O O . THR A 1 91 ? 20.420 -7.712 -33.984 1.00 91.19 91 THR A O 1
ATOM 670 N N . GLN A 1 92 ? 18.227 -7.430 -33.631 1.00 86.75 92 GLN A N 1
ATOM 671 C CA . GLN A 1 92 ? 17.975 -6.732 -34.888 1.00 86.75 92 GLN A CA 1
ATOM 672 C C . GLN A 1 92 ? 18.713 -5.387 -34.955 1.00 86.75 92 GLN A C 1
ATOM 674 O O . GLN A 1 92 ? 19.319 -5.077 -35.982 1.00 86.75 92 GLN A O 1
ATOM 679 N N . GLU A 1 93 ? 18.739 -4.609 -33.869 1.00 84.62 93 GLU A N 1
ATOM 680 C CA . GLU A 1 93 ? 19.533 -3.376 -33.801 1.00 84.62 93 GLU A CA 1
ATOM 681 C C . GLU A 1 93 ? 21.037 -3.638 -33.957 1.00 84.62 93 GLU A C 1
ATOM 683 O O . GLU A 1 93 ? 21.733 -2.852 -34.605 1.00 84.62 93 GLU A O 1
ATOM 688 N N . ALA A 1 94 ? 21.545 -4.735 -33.390 1.00 89.44 94 ALA A N 1
ATOM 689 C CA . ALA A 1 94 ? 22.943 -5.124 -33.552 1.00 89.44 94 ALA A CA 1
ATOM 690 C C . ALA A 1 94 ? 23.267 -5.458 -35.019 1.00 89.44 94 ALA A C 1
ATOM 692 O O . ALA A 1 94 ? 24.287 -5.005 -35.536 1.00 89.44 94 ALA A O 1
ATOM 693 N N . TRP A 1 95 ? 22.381 -6.172 -35.722 1.00 89.31 95 TRP A N 1
ATOM 694 C CA . TRP A 1 95 ? 22.541 -6.446 -37.156 1.00 89.31 95 TRP A CA 1
ATOM 695 C C . TRP A 1 95 ? 22.488 -5.183 -38.015 1.00 89.31 95 TRP A C 1
ATOM 697 O O . TRP A 1 95 ? 23.291 -5.030 -38.936 1.00 89.31 95 TRP A O 1
ATOM 707 N N . VAL A 1 96 ? 21.598 -4.246 -37.684 1.00 85.19 96 VAL A N 1
ATOM 708 C CA . VAL A 1 96 ? 21.544 -2.924 -38.325 1.00 85.19 96 VAL A CA 1
ATOM 709 C C . VAL A 1 96 ? 22.855 -2.169 -38.127 1.00 85.19 96 VAL A C 1
ATOM 711 O O . VAL A 1 96 ? 23.374 -1.571 -39.066 1.00 85.19 96 VAL A O 1
ATOM 714 N N . GLU A 1 97 ? 23.421 -2.196 -36.922 1.00 84.94 97 GLU A N 1
ATOM 715 C CA . GLU A 1 97 ? 24.711 -1.564 -36.655 1.00 84.94 97 GLU A CA 1
ATOM 716 C C . GLU A 1 97 ? 25.832 -2.184 -37.493 1.00 84.94 97 GLU A C 1
ATOM 718 O O . GLU A 1 97 ? 26.614 -1.439 -38.076 1.00 84.94 97 GLU A O 1
ATOM 723 N N . ILE A 1 98 ? 25.877 -3.513 -37.603 1.00 87.69 98 ILE A N 1
ATOM 724 C CA . ILE A 1 98 ? 26.864 -4.226 -38.428 1.00 87.69 98 ILE A CA 1
ATOM 725 C C . ILE A 1 98 ? 26.722 -3.834 -39.904 1.00 87.69 98 ILE A C 1
ATOM 727 O O . ILE A 1 98 ? 27.716 -3.562 -40.577 1.00 87.69 98 ILE A O 1
ATOM 731 N N . ALA A 1 99 ? 25.489 -3.733 -40.404 1.00 84.06 99 ALA A N 1
ATOM 732 C CA . ALA A 1 99 ? 25.235 -3.260 -41.761 1.00 84.06 99 ALA A CA 1
ATOM 733 C C . ALA A 1 99 ? 25.709 -1.807 -41.962 1.00 84.06 99 ALA A C 1
ATOM 735 O O . ALA A 1 99 ? 26.283 -1.485 -43.000 1.00 84.06 99 ALA A O 1
ATOM 736 N N . ARG A 1 100 ? 25.532 -0.934 -40.958 1.00 80.75 100 ARG A N 1
ATOM 737 C CA . ARG A 1 100 ? 25.976 0.472 -41.000 1.00 80.75 100 ARG A CA 1
ATOM 738 C C . ARG A 1 100 ? 27.491 0.640 -40.887 1.00 80.75 100 ARG A C 1
ATOM 740 O O . ARG A 1 100 ? 28.037 1.556 -41.499 1.00 80.75 100 ARG A O 1
ATOM 747 N N . THR A 1 101 ? 28.178 -0.186 -40.097 1.00 80.69 101 THR A N 1
ATOM 748 C CA . THR A 1 101 ? 29.649 -0.154 -40.030 1.00 80.69 101 THR A CA 1
ATOM 749 C C . THR A 1 101 ? 30.269 -0.677 -41.324 1.00 80.69 101 THR A C 1
ATOM 751 O O . THR A 1 101 ? 31.332 -0.192 -41.724 1.00 80.69 101 THR A O 1
ATOM 754 N N . GLY A 1 102 ? 29.570 -1.576 -42.025 1.00 74.19 102 GLY A N 1
ATOM 755 C CA . GLY A 1 102 ? 29.851 -1.936 -43.410 1.00 74.19 102 GLY A CA 1
ATOM 756 C C . GLY A 1 102 ? 31.289 -2.416 -43.609 1.00 74.19 102 GLY A C 1
ATOM 757 O O . GLY A 1 102 ? 31.834 -3.172 -42.802 1.00 74.19 102 GLY A O 1
ATOM 758 N N . ALA A 1 103 ? 31.933 -1.920 -44.667 1.00 70.69 103 ALA A N 1
ATOM 759 C CA . ALA A 1 103 ? 33.286 -2.310 -45.072 1.00 70.69 103 ALA A CA 1
ATOM 760 C C . ALA A 1 103 ? 34.408 -1.932 -44.077 1.00 70.69 103 ALA A C 1
ATOM 762 O O . ALA A 1 103 ? 35.577 -2.189 -44.353 1.00 70.69 103 ALA A O 1
ATOM 763 N N . LYS A 1 104 ? 34.087 -1.299 -42.941 1.00 76.12 104 LYS A N 1
ATOM 764 C CA . LYS A 1 104 ? 35.069 -0.915 -41.914 1.00 76.12 104 LYS A CA 1
ATOM 765 C C . LYS A 1 104 ? 35.301 -1.993 -40.853 1.00 76.12 104 LYS A C 1
ATOM 767 O O . LYS A 1 104 ? 36.201 -1.824 -40.037 1.00 76.12 104 LYS A O 1
ATOM 772 N N . ASP A 1 105 ? 34.487 -3.049 -40.824 1.00 84.81 105 ASP A N 1
ATOM 773 C CA . ASP A 1 105 ? 34.484 -4.032 -39.732 1.00 84.81 105 ASP A CA 1
ATOM 774 C C . ASP A 1 105 ? 34.212 -5.462 -40.252 1.00 84.81 105 ASP A C 1
ATOM 776 O O . ASP A 1 105 ? 34.847 -5.899 -41.210 1.00 84.81 105 ASP A O 1
ATOM 780 N N . LEU A 1 106 ? 33.253 -6.192 -39.673 1.00 86.00 106 LEU A N 1
ATOM 781 C CA . LEU A 1 106 ? 32.913 -7.585 -40.010 1.00 86.00 106 LEU A CA 1
ATOM 782 C C . LEU A 1 106 ? 32.454 -7.815 -41.463 1.00 86.00 106 LEU A C 1
ATOM 784 O O . LEU A 1 106 ? 32.397 -8.964 -41.907 1.00 86.00 106 LEU A O 1
ATOM 788 N N . LEU A 1 107 ? 32.125 -6.745 -42.194 1.00 86.44 107 LEU A N 1
ATOM 789 C CA . LEU A 1 107 ? 31.761 -6.788 -43.614 1.00 86.44 107 LEU A CA 1
ATOM 790 C C . LEU A 1 107 ? 32.874 -6.242 -44.527 1.00 86.44 107 LEU A C 1
ATOM 792 O O . LEU A 1 107 ? 32.629 -5.997 -45.707 1.00 86.44 107 LEU A O 1
ATOM 796 N N . ALA A 1 108 ? 34.087 -6.018 -44.005 1.00 85.50 108 ALA A N 1
ATOM 797 C CA . ALA A 1 108 ? 35.241 -5.676 -44.830 1.00 85.50 108 ALA A CA 1
ATOM 798 C C . ALA A 1 108 ? 35.581 -6.832 -45.796 1.00 85.50 108 ALA A C 1
ATOM 800 O O . ALA A 1 108 ? 35.424 -7.997 -45.420 1.00 85.50 108 ALA A O 1
ATOM 801 N N . PRO A 1 109 ? 36.082 -6.549 -47.013 1.00 81.56 109 PRO A N 1
ATOM 802 C CA . PRO A 1 109 ? 36.395 -7.587 -48.002 1.00 81.56 109 PRO A CA 1
ATOM 803 C C . PRO A 1 109 ? 37.378 -8.651 -47.497 1.00 81.56 109 PRO A C 1
ATOM 805 O O . PRO A 1 109 ? 37.276 -9.819 -47.859 1.00 81.56 109 PRO A O 1
ATOM 808 N N . ASP A 1 110 ? 38.306 -8.263 -46.623 1.00 85.25 110 ASP A N 1
ATOM 809 C CA . ASP A 1 110 ? 39.302 -9.140 -46.016 1.00 85.25 110 ASP A CA 1
ATOM 810 C C . ASP A 1 110 ? 38.907 -9.633 -44.614 1.00 85.25 110 ASP A C 1
ATOM 812 O O . ASP A 1 110 ? 39.687 -10.334 -43.974 1.00 85.25 110 ASP A O 1
ATOM 816 N N . ALA A 1 111 ? 37.701 -9.317 -44.123 1.00 83.94 111 ALA A N 1
ATOM 817 C CA . ALA A 1 111 ? 37.260 -9.668 -42.770 1.00 83.94 111 ALA A CA 1
ATOM 818 C C . ALA A 1 111 ? 37.295 -11.182 -42.509 1.00 83.94 111 ALA A C 1
ATOM 820 O O . ALA A 1 111 ? 37.649 -11.603 -41.412 1.00 83.94 111 ALA A O 1
ATOM 821 N N . ALA A 1 112 ? 36.966 -12.001 -43.514 1.00 80.81 112 ALA A N 1
ATOM 822 C CA . ALA A 1 112 ? 36.965 -13.462 -43.395 1.00 80.81 112 ALA A CA 1
ATOM 823 C C . ALA A 1 112 ? 38.373 -14.065 -43.235 1.00 80.81 112 ALA A C 1
ATOM 825 O O . ALA A 1 112 ? 38.514 -15.124 -42.634 1.00 80.81 112 ALA A O 1
ATOM 826 N N . SER A 1 113 ? 39.403 -13.397 -43.760 1.00 84.56 113 SER A N 1
ATOM 827 C CA . SER A 1 113 ? 40.811 -13.768 -43.561 1.00 84.56 113 SER A CA 1
ATOM 828 C C . SER A 1 113 ? 41.449 -13.060 -42.366 1.00 84.56 113 SER A C 1
ATOM 830 O O . SER A 1 113 ? 42.420 -13.557 -41.804 1.00 84.56 113 SER A O 1
ATOM 832 N N . ARG A 1 114 ? 40.926 -11.887 -41.996 1.00 87.00 114 ARG A N 1
ATOM 833 C CA . ARG A 1 114 ? 41.449 -11.033 -40.926 1.00 87.00 114 ARG A CA 1
ATOM 834 C C . ARG A 1 114 ? 41.034 -11.519 -39.542 1.00 87.00 114 ARG A C 1
ATOM 836 O O . ARG A 1 114 ? 41.814 -11.373 -38.609 1.00 87.00 114 ARG A O 1
ATOM 843 N N . TYR A 1 115 ? 39.822 -12.055 -39.409 1.00 88.50 115 TYR A N 1
ATOM 844 C CA . TYR A 1 115 ? 39.278 -12.512 -38.135 1.00 88.50 115 TYR A CA 1
ATOM 845 C C . TYR A 1 115 ? 39.050 -14.017 -38.152 1.00 88.50 115 TYR A C 1
ATOM 847 O O . TYR A 1 115 ? 38.428 -14.562 -39.064 1.00 88.50 115 TYR A O 1
ATOM 855 N N . SER A 1 116 ? 39.495 -14.681 -37.092 1.00 91.88 116 SER A N 1
ATOM 856 C CA . SER A 1 116 ? 39.108 -16.060 -36.810 1.00 91.88 116 SER A CA 1
ATOM 857 C C . SER A 1 116 ? 37.603 -16.173 -36.521 1.00 91.88 116 SER A C 1
ATOM 859 O O . SER A 1 116 ? 36.913 -15.189 -36.221 1.00 91.88 116 SER A O 1
ATOM 861 N N . ALA A 1 117 ? 37.078 -17.401 -36.575 1.00 87.44 117 ALA A N 1
ATOM 862 C CA . ALA A 1 117 ? 35.688 -17.679 -36.210 1.00 87.44 117 ALA A CA 1
ATOM 863 C C . ALA A 1 117 ? 35.387 -17.269 -34.754 1.00 87.44 117 ALA A C 1
ATOM 865 O O . ALA A 1 117 ? 34.342 -16.684 -34.470 1.00 87.44 117 ALA A O 1
ATOM 866 N N . ASP A 1 118 ? 36.333 -17.496 -33.838 1.00 89.12 118 ASP A N 1
ATOM 867 C CA . ASP A 1 118 ? 36.184 -17.122 -32.431 1.00 89.12 118 ASP A CA 1
ATOM 868 C C . ASP A 1 118 ? 36.169 -15.607 -32.213 1.00 89.12 118 ASP A C 1
ATOM 870 O O . ASP A 1 118 ? 35.343 -15.110 -31.441 1.00 89.12 118 ASP A O 1
ATOM 874 N N . GLU A 1 119 ? 37.021 -14.858 -32.915 1.00 89.88 119 GLU A N 1
ATOM 875 C CA . GLU A 1 119 ? 37.021 -13.391 -32.869 1.00 89.88 119 GLU A CA 1
ATOM 876 C C . GLU A 1 119 ? 35.733 -12.820 -33.460 1.00 89.88 119 GLU A C 1
ATOM 878 O O . GLU A 1 119 ? 35.103 -11.960 -32.842 1.00 89.88 119 GLU A O 1
ATOM 883 N N . THR A 1 120 ? 35.286 -13.359 -34.598 1.00 90.81 120 THR A N 1
ATOM 884 C CA . THR A 1 120 ? 34.014 -12.986 -35.234 1.00 90.81 120 THR A CA 1
ATOM 885 C C . THR A 1 120 ? 32.849 -13.191 -34.266 1.00 90.81 120 THR A C 1
ATOM 887 O O . THR A 1 120 ? 32.063 -12.271 -34.019 1.00 90.81 120 THR A O 1
ATOM 890 N N . ARG A 1 121 ? 32.776 -14.370 -33.635 1.00 91.69 121 ARG A N 1
ATOM 891 C CA . ARG A 1 121 ? 31.778 -14.686 -32.608 1.00 91.69 121 ARG A CA 1
ATOM 892 C C . ARG A 1 121 ? 31.862 -13.711 -31.435 1.00 91.69 121 ARG A C 1
ATOM 894 O O . ARG A 1 121 ? 30.849 -13.163 -31.009 1.00 91.69 121 ARG A O 1
ATOM 901 N N . TRP A 1 122 ? 33.051 -13.445 -30.905 1.00 90.88 122 TRP A N 1
ATOM 902 C CA . TRP A 1 122 ? 33.198 -12.526 -29.778 1.00 90.88 122 TRP A CA 1
ATOM 903 C C . TRP A 1 122 ? 32.741 -11.101 -30.120 1.00 90.88 122 TRP A C 1
ATOM 905 O O . TRP A 1 122 ? 32.035 -10.473 -29.326 1.00 90.88 122 TRP A O 1
ATOM 915 N N . MET A 1 123 ? 33.080 -10.607 -31.312 1.00 91.69 123 MET A N 1
ATOM 916 C CA . MET A 1 123 ? 32.678 -9.283 -31.789 1.00 91.69 123 MET A CA 1
ATOM 917 C C . MET A 1 123 ? 31.155 -9.167 -31.908 1.00 91.69 123 MET A C 1
ATOM 919 O O . MET A 1 123 ? 30.581 -8.204 -31.398 1.00 91.69 123 MET A O 1
ATOM 923 N N . LEU A 1 124 ? 30.484 -10.167 -32.486 1.00 92.69 124 LEU A N 1
ATOM 924 C CA . LEU A 1 124 ? 29.021 -10.204 -32.597 1.00 92.69 124 LEU A CA 1
ATOM 925 C C . LEU A 1 124 ? 28.335 -10.190 -31.217 1.00 92.69 124 LEU A C 1
ATOM 927 O O . LEU A 1 124 ? 27.437 -9.382 -30.963 1.00 92.69 124 LEU A O 1
ATOM 931 N N . TRP A 1 125 ? 28.803 -11.021 -30.281 1.00 92.75 125 TRP A N 1
ATOM 932 C CA . TRP A 1 125 ? 28.258 -11.078 -28.919 1.00 92.75 125 TRP A CA 1
ATOM 933 C C . TRP A 1 125 ? 28.512 -9.786 -28.138 1.00 92.75 125 TRP A C 1
ATOM 935 O O . TRP A 1 125 ? 27.669 -9.365 -27.338 1.00 92.75 125 TRP A O 1
ATOM 945 N N . ARG A 1 126 ? 29.655 -9.132 -28.374 1.00 91.81 126 ARG A N 1
ATOM 946 C CA . ARG A 1 126 ? 29.968 -7.825 -27.795 1.00 91.81 126 ARG A CA 1
ATOM 947 C C . ARG A 1 126 ? 29.005 -6.749 -28.291 1.00 91.81 126 ARG A C 1
ATOM 949 O O . ARG A 1 126 ? 28.486 -6.017 -27.456 1.00 91.81 126 ARG A O 1
ATOM 956 N N . ARG A 1 127 ? 28.689 -6.697 -29.592 1.00 91.31 127 ARG A N 1
ATOM 957 C CA . ARG A 1 127 ? 27.706 -5.742 -30.148 1.00 91.31 127 ARG A CA 1
ATOM 958 C C . ARG A 1 127 ? 26.335 -5.901 -29.492 1.00 91.31 127 ARG A C 1
ATOM 960 O O . ARG A 1 127 ? 25.750 -4.917 -29.046 1.00 91.31 127 ARG A O 1
ATOM 967 N N . VAL A 1 128 ? 25.863 -7.139 -29.338 1.00 93.00 128 VAL A N 1
ATOM 968 C CA . VAL A 1 128 ? 24.611 -7.419 -28.616 1.00 93.00 128 VAL A CA 1
ATOM 969 C C . VAL A 1 128 ? 24.707 -6.987 -27.152 1.00 93.00 128 VAL A C 1
ATOM 971 O O . VAL A 1 128 ? 23.817 -6.303 -26.653 1.00 93.00 128 VAL A O 1
ATOM 974 N N . LYS A 1 129 ? 25.799 -7.312 -26.452 1.00 91.56 129 LYS A N 1
ATOM 975 C CA . LYS A 1 129 ? 26.012 -6.884 -25.060 1.00 91.56 129 LYS A CA 1
ATOM 976 C C . LYS A 1 129 ? 25.983 -5.359 -24.913 1.00 91.56 129 LYS A C 1
ATOM 978 O O . LYS A 1 129 ? 25.344 -4.863 -23.984 1.00 91.56 129 LYS A O 1
ATOM 983 N N . ASP A 1 130 ? 26.646 -4.635 -25.805 1.00 90.94 130 ASP A N 1
ATOM 984 C CA . ASP A 1 130 ? 26.715 -3.173 -25.789 1.00 90.94 130 ASP A CA 1
ATOM 985 C C . ASP A 1 130 ? 25.336 -2.555 -26.066 1.00 90.94 130 ASP A C 1
ATOM 987 O O . ASP A 1 130 ? 24.958 -1.582 -25.413 1.00 90.94 130 ASP A O 1
ATOM 991 N N . ARG A 1 131 ? 24.521 -3.174 -26.931 1.00 87.75 131 ARG A N 1
ATOM 992 C CA . ARG A 1 131 ? 23.119 -2.784 -27.162 1.00 87.75 131 ARG A CA 1
ATOM 993 C C . ARG A 1 131 ? 22.225 -3.032 -25.955 1.00 87.75 131 ARG A C 1
ATOM 995 O O . ARG A 1 131 ? 21.446 -2.152 -25.603 1.00 87.75 131 ARG A O 1
ATOM 1002 N N . ILE A 1 132 ? 22.389 -4.161 -25.264 1.00 87.88 132 ILE A N 1
ATOM 1003 C CA . ILE A 1 132 ? 21.698 -4.408 -23.990 1.00 87.88 132 ILE A CA 1
ATOM 1004 C C . ILE A 1 132 ? 22.082 -3.323 -22.974 1.00 87.88 132 ILE A C 1
ATOM 1006 O O . ILE A 1 132 ? 21.217 -2.763 -22.308 1.00 87.88 132 ILE A O 1
ATOM 1010 N N . LEU A 1 133 ? 23.374 -2.998 -22.851 1.00 85.62 133 LEU A N 1
ATOM 1011 C CA . LEU A 1 133 ? 23.834 -1.936 -21.951 1.00 85.62 133 LEU A CA 1
ATOM 1012 C C . LEU A 1 133 ? 23.269 -0.568 -22.343 1.00 85.62 133 LEU A C 1
ATOM 1014 O O . LEU A 1 133 ? 22.845 0.176 -21.465 1.00 85.62 133 LEU A O 1
ATOM 1018 N N . ALA A 1 134 ? 23.221 -0.243 -23.635 1.00 81.56 134 ALA A N 1
ATOM 1019 C CA . ALA A 1 134 ? 22.622 0.991 -24.128 1.00 81.56 134 ALA A CA 1
ATOM 1020 C C . ALA A 1 134 ? 21.113 1.048 -23.851 1.00 81.56 134 ALA A C 1
ATOM 1022 O O . ALA A 1 134 ? 20.621 2.104 -23.465 1.00 81.56 134 ALA A O 1
ATOM 1023 N N . HIS A 1 135 ? 20.397 -0.071 -23.994 1.00 81.81 135 HIS A N 1
ATOM 1024 C CA . HIS A 1 135 ? 18.986 -0.180 -23.631 1.00 81.81 135 HIS A CA 1
ATOM 1025 C C . HIS A 1 135 ? 18.782 0.132 -22.146 1.00 81.81 135 HIS A C 1
ATOM 1027 O O . HIS A 1 135 ? 18.015 1.030 -21.828 1.00 81.81 135 HIS A O 1
ATOM 1033 N N . TYR A 1 136 ? 19.538 -0.500 -21.242 1.00 75.56 136 TYR A N 1
ATOM 1034 C CA . TYR A 1 136 ? 19.432 -0.191 -19.812 1.00 75.56 136 TYR A CA 1
ATOM 1035 C C . TYR A 1 136 ? 19.931 1.209 -19.454 1.00 75.56 136 TYR A C 1
ATOM 1037 O O . TYR A 1 136 ? 19.381 1.812 -18.549 1.00 75.56 136 TYR A O 1
ATOM 1045 N N . LYS A 1 137 ? 20.926 1.760 -20.158 1.00 72.00 137 LYS A N 1
ATOM 1046 C CA . LYS A 1 137 ? 21.381 3.145 -19.951 1.00 72.00 137 LYS A CA 1
ATOM 1047 C C . LYS A 1 137 ? 20.322 4.168 -20.382 1.00 72.00 137 LYS A C 1
ATOM 1049 O O . LYS A 1 137 ? 20.230 5.240 -19.796 1.00 72.00 137 LYS A O 1
ATOM 1054 N N . ARG A 1 138 ? 19.533 3.848 -21.412 1.00 61.41 138 ARG A N 1
ATOM 1055 C CA . ARG A 1 138 ? 18.358 4.634 -21.816 1.00 61.41 138 ARG A CA 1
ATOM 1056 C C . ARG A 1 138 ? 17.160 4.380 -20.905 1.00 61.41 138 ARG A C 1
ATOM 1058 O O . ARG A 1 138 ? 16.404 5.298 -20.685 1.00 61.41 138 ARG A O 1
ATOM 1065 N N . ALA A 1 139 ? 17.000 3.181 -20.354 1.00 53.31 139 ALA A N 1
ATOM 1066 C CA . ALA A 1 139 ? 15.968 2.887 -19.359 1.00 53.31 139 ALA A CA 1
ATOM 1067 C C . ALA A 1 139 ? 16.345 3.368 -17.941 1.00 53.31 139 ALA A C 1
ATOM 1069 O O . ALA A 1 139 ? 15.504 3.381 -17.054 1.00 53.31 139 ALA A O 1
ATOM 1070 N N . SER A 1 140 ? 17.611 3.747 -17.713 1.00 46.09 140 SER A N 1
ATOM 1071 C CA . SER A 1 140 ? 18.092 4.354 -16.469 1.00 46.09 140 SER A CA 1
ATOM 1072 C C . SER A 1 140 ? 17.973 5.878 -16.456 1.00 46.09 140 SER A C 1
ATOM 1074 O O . SER A 1 140 ? 18.345 6.493 -15.460 1.00 46.09 140 SER A O 1
ATOM 1076 N N . SER A 1 141 ? 17.486 6.518 -17.528 1.00 45.66 141 SER A N 1
ATOM 1077 C CA . SER A 1 141 ? 16.731 7.752 -17.304 1.00 45.66 141 SER A CA 1
ATOM 1078 C C . SER A 1 141 ? 15.472 7.313 -16.579 1.00 45.66 141 SER A C 1
ATOM 1080 O O . SER A 1 141 ? 14.774 6.448 -17.090 1.00 45.66 141 SER A O 1
ATOM 1082 N N . TYR A 1 142 ? 15.242 7.847 -15.385 1.00 47.56 142 TYR A N 1
ATOM 1083 C CA . TYR A 1 142 ? 14.213 7.482 -14.400 1.00 47.56 142 TYR A CA 1
ATOM 1084 C C . TYR A 1 142 ? 12.747 7.476 -14.898 1.00 47.56 142 TYR A C 1
ATOM 1086 O O . TYR A 1 142 ? 11.817 7.400 -14.104 1.00 47.56 142 TYR A O 1
ATOM 1094 N N . GLU A 1 143 ? 12.523 7.556 -16.203 1.00 48.69 143 GLU A N 1
ATOM 1095 C CA . GLU A 1 143 ? 11.234 7.514 -16.865 1.00 48.69 143 GLU A CA 1
ATOM 1096 C C . GLU A 1 143 ? 10.869 6.062 -17.179 1.00 48.69 143 GLU A C 1
ATOM 1098 O O . GLU A 1 143 ? 11.395 5.426 -18.093 1.00 48.69 143 GLU A O 1
ATOM 1103 N N . THR A 1 144 ? 9.949 5.530 -16.382 1.00 49.75 144 THR A N 1
ATOM 1104 C CA . THR A 1 144 ? 9.274 4.259 -16.659 1.00 49.75 144 THR A CA 1
ATOM 1105 C C . THR A 1 144 ? 7.970 4.574 -17.390 1.00 49.75 144 THR A C 1
ATOM 1107 O O . THR A 1 144 ? 7.376 5.627 -17.155 1.00 49.75 144 THR A O 1
ATOM 1110 N N . SER A 1 145 ? 7.503 3.692 -18.278 1.00 53.25 145 SER A N 1
ATOM 1111 C CA . SER A 1 145 ? 6.155 3.831 -18.839 1.00 53.25 145 SER A CA 1
ATOM 1112 C C . SER A 1 145 ? 5.143 3.826 -17.695 1.00 53.25 145 SER A C 1
ATOM 1114 O O . SER A 1 145 ? 5.054 2.841 -16.963 1.00 53.25 145 SER A O 1
ATOM 1116 N N . VAL A 1 146 ? 4.422 4.934 -17.535 1.00 55.50 146 VAL A N 1
ATOM 1117 C CA . VAL A 1 146 ? 3.407 5.093 -16.495 1.00 55.50 146 VAL A CA 1
ATOM 1118 C C . VAL A 1 146 ? 2.190 4.265 -16.885 1.00 55.50 146 VAL A C 1
ATOM 1120 O O . VAL A 1 146 ? 1.565 4.522 -17.917 1.00 55.50 146 VAL A O 1
ATOM 1123 N N . ASP A 1 147 ? 1.875 3.265 -16.069 1.00 64.88 147 ASP A N 1
ATOM 1124 C CA . ASP A 1 147 ? 0.606 2.559 -16.153 1.00 64.88 147 ASP A CA 1
ATOM 1125 C C . ASP A 1 147 ? -0.470 3.414 -15.475 1.00 64.88 147 ASP A C 1
ATOM 1127 O O . ASP A 1 147 ? -0.541 3.505 -14.252 1.00 64.88 147 ASP A O 1
ATOM 1131 N N . TRP A 1 148 ? -1.281 4.093 -16.284 1.00 60.66 148 TRP A N 1
ATOM 1132 C CA . TRP A 1 148 ? -2.375 4.930 -15.787 1.00 60.66 148 TRP A CA 1
ATOM 1133 C C . TRP A 1 148 ? -3.585 4.116 -15.312 1.00 60.66 148 TRP A C 1
ATOM 1135 O O . TRP A 1 148 ? -4.488 4.687 -14.699 1.00 60.66 148 TRP A O 1
ATOM 1145 N N . GLU A 1 149 ? -3.626 2.811 -15.591 1.00 60.44 149 GLU A N 1
ATOM 1146 C CA . GLU A 1 149 ? -4.653 1.905 -15.069 1.00 60.44 149 GLU A CA 1
ATOM 1147 C C . GLU A 1 149 ? -4.277 1.366 -13.678 1.00 60.44 149 GLU A C 1
ATOM 1149 O O . GLU A 1 149 ? -5.160 0.955 -12.917 1.00 60.44 149 GLU A O 1
ATOM 1154 N N . ASP A 1 150 ? -2.994 1.431 -13.298 1.00 64.56 150 ASP A N 1
ATOM 1155 C CA . ASP A 1 150 ? -2.546 1.128 -11.942 1.00 64.56 150 ASP A CA 1
ATOM 1156 C C . ASP A 1 150 ? -2.983 2.221 -10.949 1.00 64.56 150 ASP A C 1
ATOM 1158 O O . ASP A 1 150 ? -2.614 3.397 -11.035 1.00 64.56 150 ASP A O 1
ATOM 1162 N N . ARG A 1 151 ? -3.762 1.804 -9.946 1.00 57.78 151 ARG A N 1
ATOM 1163 C CA . ARG A 1 151 ? -4.344 2.694 -8.931 1.00 57.78 151 ARG A CA 1
ATOM 1164 C C . ARG A 1 151 ? -3.281 3.369 -8.077 1.00 57.78 151 ARG A C 1
ATOM 1166 O O . ARG A 1 151 ? -3.457 4.530 -7.718 1.00 57.78 151 ARG A O 1
ATOM 1173 N N . THR A 1 152 ? -2.197 2.665 -7.761 1.00 60.91 152 THR A N 1
ATOM 1174 C CA . THR A 1 152 ? -1.110 3.211 -6.941 1.00 60.91 152 THR A CA 1
ATOM 1175 C C . THR A 1 152 ? -0.323 4.254 -7.729 1.00 60.91 152 THR A C 1
ATOM 1177 O O . THR A 1 152 ? -0.064 5.345 -7.219 1.00 60.91 152 THR A O 1
ATOM 1180 N N . THR A 1 153 ? -0.019 3.966 -8.995 1.00 65.44 153 THR A N 1
ATOM 1181 C CA . THR A 1 153 ? 0.638 4.910 -9.904 1.00 65.44 153 THR A CA 1
ATOM 1182 C C . THR A 1 153 ? -0.200 6.169 -10.135 1.00 65.44 153 THR A C 1
ATOM 1184 O O . THR A 1 153 ? 0.344 7.271 -10.036 1.00 65.44 153 THR A O 1
ATOM 1187 N N . CYS A 1 154 ? -1.521 6.056 -10.345 1.00 63.16 154 CYS A N 1
ATOM 1188 C CA . CYS A 1 154 ? -2.362 7.255 -10.350 1.00 63.16 154 CYS A CA 1
ATOM 1189 C C . CYS A 1 154 ? -2.318 7.969 -9.003 1.00 63.16 154 CYS A C 1
ATOM 1191 O O . CYS A 1 154 ? -2.006 9.148 -8.988 1.00 63.16 154 CYS A O 1
ATOM 1193 N N . ALA A 1 155 ? -2.598 7.316 -7.874 1.00 59.72 155 ALA A N 1
ATOM 1194 C CA . ALA A 1 155 ? -2.698 8.007 -6.585 1.00 59.72 155 ALA A CA 1
ATOM 1195 C C . ALA A 1 155 ? -1.474 8.888 -6.266 1.00 59.72 155 ALA A C 1
ATOM 1197 O O . ALA A 1 155 ? -1.619 9.965 -5.690 1.00 59.72 155 ALA A O 1
ATOM 1198 N N . VAL A 1 156 ? -0.282 8.462 -6.693 1.00 65.56 156 VAL A N 1
ATOM 1199 C CA . VAL A 1 156 ? 0.970 9.213 -6.538 1.00 65.56 156 VAL A CA 1
ATOM 1200 C C . VAL A 1 156 ? 1.100 10.380 -7.527 1.00 65.56 156 VAL A C 1
ATOM 1202 O O . VAL A 1 156 ? 1.580 11.445 -7.146 1.00 65.56 156 VAL A O 1
ATOM 1205 N N . LEU A 1 157 ? 0.703 10.200 -8.789 1.00 64.38 157 LEU A N 1
ATOM 1206 C CA . LEU A 1 157 ? 0.918 11.187 -9.860 1.00 64.38 157 LEU A CA 1
ATOM 1207 C C . LEU A 1 157 ? -0.267 12.141 -10.068 1.00 64.38 157 LEU A C 1
ATOM 1209 O O . LEU A 1 157 ? -0.091 13.246 -10.569 1.00 64.38 157 LEU A O 1
ATOM 1213 N N . CYS A 1 158 ? -1.466 11.736 -9.662 1.00 62.12 158 CYS A N 1
ATOM 1214 C CA . CYS A 1 158 ? -2.726 12.454 -9.823 1.00 62.12 158 CYS A CA 1
ATOM 1215 C C . CYS A 1 158 ? -2.733 13.843 -9.142 1.00 62.12 158 CYS A C 1
ATOM 1217 O O . CYS A 1 158 ? -3.206 14.784 -9.776 1.00 62.12 158 CYS A O 1
ATOM 1219 N N . PRO A 1 159 ? -2.130 14.052 -7.952 1.00 58.72 159 PRO A N 1
ATOM 1220 C CA . PRO A 1 159 ? -1.988 15.389 -7.357 1.00 58.72 159 PRO A CA 1
ATOM 1221 C C . PRO A 1 159 ? -1.049 16.341 -8.120 1.00 58.72 159 PRO A C 1
ATOM 1223 O O . PRO A 1 159 ? -1.065 17.543 -7.869 1.00 58.72 159 PRO A O 1
ATOM 1226 N N . LEU A 1 160 ? -0.206 15.818 -9.017 1.00 56.97 160 LEU A N 1
ATOM 1227 C CA . LEU A 1 160 ? 0.822 16.575 -9.743 1.00 56.97 160 LEU A CA 1
ATOM 1228 C C . LEU A 1 160 ? 0.388 16.971 -11.166 1.00 56.97 160 LEU A C 1
ATOM 1230 O O . LEU A 1 160 ? 1.189 17.535 -11.912 1.00 56.97 160 LEU A O 1
ATOM 1234 N N . LEU A 1 161 ? -0.848 16.659 -11.567 1.00 56.72 161 LEU A N 1
ATOM 1235 C CA . LEU A 1 161 ? -1.349 16.839 -12.932 1.00 56.72 161 LEU A CA 1
ATOM 1236 C C . LEU A 1 161 ? -2.459 17.895 -13.006 1.00 56.72 161 LEU A C 1
ATOM 1238 O O . LEU A 1 161 ? -3.222 18.090 -12.065 1.00 56.72 161 LEU A O 1
ATOM 1242 N N . GLU A 1 162 ? -2.564 18.555 -14.164 1.00 56.41 162 GLU A N 1
ATOM 1243 C CA . GLU A 1 162 ? -3.618 19.531 -14.471 1.00 56.41 162 GLU A CA 1
ATOM 1244 C C . GLU A 1 162 ? -5.030 18.909 -14.380 1.00 56.41 162 GLU A C 1
ATOM 1246 O O . GLU A 1 162 ? -5.223 17.717 -14.647 1.00 56.41 162 GLU A O 1
ATOM 1251 N N . GLU A 1 163 ? -6.039 19.733 -14.064 1.00 56.53 163 GLU A N 1
ATOM 1252 C CA . GLU A 1 163 ? -7.432 19.339 -13.758 1.00 56.53 163 GLU A CA 1
ATOM 1253 C C . GLU A 1 163 ? -8.065 18.346 -14.757 1.00 56.53 163 GLU A C 1
ATOM 1255 O O . GLU A 1 163 ? -8.879 17.501 -14.382 1.00 56.53 163 GLU A O 1
ATOM 1260 N N . GLN A 1 164 ? -7.679 18.393 -16.036 1.00 52.97 164 GLN A N 1
ATOM 1261 C CA . GLN A 1 164 ? -8.224 17.517 -17.081 1.00 52.97 164 GLN A CA 1
ATOM 1262 C C . GLN A 1 164 ? -7.718 16.064 -17.002 1.00 52.97 164 GLN A C 1
ATOM 1264 O O . GLN A 1 164 ? -8.415 15.146 -17.441 1.00 52.97 164 GLN A O 1
ATOM 1269 N N . LEU A 1 165 ? -6.525 15.829 -16.447 1.00 48.25 165 LEU A N 1
ATOM 1270 C CA . LEU A 1 165 ? -5.966 14.486 -16.235 1.00 48.25 165 LEU A CA 1
ATOM 1271 C C . LEU A 1 165 ? -6.413 13.892 -14.897 1.00 48.25 165 LEU A C 1
ATOM 1273 O O . LEU A 1 165 ? -6.662 12.688 -14.835 1.00 48.25 165 LEU A O 1
ATOM 1277 N N . VAL A 1 166 ? -6.650 14.738 -13.890 1.00 53.53 166 VAL A N 1
ATOM 1278 C CA . VAL A 1 166 ? -7.353 14.367 -12.648 1.00 53.53 166 VAL A CA 1
ATOM 1279 C C . VAL A 1 166 ? -8.743 13.797 -12.951 1.00 53.53 166 VAL A C 1
ATOM 1281 O O . VAL A 1 166 ? -9.175 12.872 -12.283 1.00 53.53 166 VAL A O 1
ATOM 1284 N N . ALA A 1 167 ? -9.422 14.270 -14.002 1.00 52.91 167 ALA A N 1
ATOM 1285 C CA . ALA A 1 167 ? -10.712 13.719 -14.432 1.00 52.91 167 ALA A CA 1
ATOM 1286 C C . ALA A 1 167 ? -10.619 12.340 -15.126 1.00 52.91 167 ALA A C 1
ATOM 1288 O O . ALA A 1 167 ? -11.588 11.579 -15.123 1.00 52.91 167 ALA A O 1
ATOM 1289 N N . ARG A 1 168 ? -9.480 12.013 -15.758 1.00 44.22 168 ARG A N 1
ATOM 1290 C CA . ARG A 1 168 ? -9.241 10.713 -16.426 1.00 44.22 168 ARG A CA 1
ATOM 1291 C C . ARG A 1 168 ? -8.822 9.632 -15.450 1.00 44.22 168 ARG A C 1
ATOM 1293 O O . ARG A 1 168 ? -9.228 8.479 -15.572 1.00 44.22 168 ARG A O 1
ATOM 1300 N N . CYS A 1 169 ? -8.006 10.028 -14.497 1.00 50.69 169 CYS A N 1
ATOM 1301 C CA . CYS A 1 169 ? -7.693 9.249 -13.335 1.00 50.69 169 CYS A CA 1
ATOM 1302 C C . CYS A 1 169 ? -8.942 9.190 -12.469 1.00 50.69 169 CYS A C 1
ATOM 1304 O O . CYS A 1 169 ? -9.252 10.146 -11.779 1.00 50.69 169 CYS A O 1
ATOM 1306 N N . GLN A 1 170 ? -9.709 8.107 -12.565 1.00 49.75 170 GLN A N 1
ATOM 1307 C CA . GLN A 1 170 ? -10.997 7.933 -11.887 1.00 49.75 170 GLN A CA 1
ATOM 1308 C C . GLN A 1 170 ? -10.859 7.824 -10.355 1.00 49.75 170 GLN A C 1
ATOM 1310 O O . GLN A 1 170 ? -11.357 6.889 -9.730 1.00 49.75 170 GLN A O 1
ATOM 1315 N N . ILE A 1 171 ? -10.230 8.805 -9.716 1.00 53.50 171 ILE A N 1
ATOM 1316 C CA . ILE A 1 171 ? -10.561 9.227 -8.368 1.00 53.50 171 ILE A CA 1
ATOM 1317 C C . ILE A 1 171 ? -11.936 9.884 -8.501 1.00 53.50 171 ILE A C 1
ATOM 1319 O O . ILE A 1 171 ? -12.074 11.097 -8.632 1.00 53.50 171 ILE A O 1
ATOM 1323 N N . GLY A 1 172 ? -12.972 9.051 -8.622 1.00 54.66 172 GLY A N 1
ATOM 1324 C CA . GLY A 1 172 ? -14.345 9.531 -8.658 1.00 54.66 172 GLY A CA 1
ATOM 1325 C C . GLY A 1 172 ? -14.577 10.434 -7.451 1.00 54.66 172 GLY A C 1
ATOM 1326 O O . GLY A 1 172 ? -14.111 10.126 -6.353 1.00 54.66 172 GLY A O 1
ATOM 1327 N N . ALA A 1 173 ? -15.273 11.552 -7.657 1.00 60.72 173 ALA A N 1
ATOM 1328 C CA . ALA A 1 173 ? -15.687 12.392 -6.544 1.00 60.72 173 ALA A CA 1
ATOM 1329 C C . ALA A 1 173 ? -16.409 11.506 -5.517 1.00 60.72 173 ALA A C 1
ATOM 1331 O O . ALA A 1 173 ? -17.289 10.721 -5.888 1.00 60.72 173 ALA A O 1
ATOM 1332 N N . LEU A 1 174 ? -16.007 11.601 -4.246 1.00 65.19 174 LEU A N 1
ATOM 1333 C CA . LEU A 1 174 ? -16.689 10.897 -3.165 1.00 65.19 174 LEU A CA 1
ATOM 1334 C C . LEU A 1 174 ? -18.192 11.205 -3.263 1.00 65.19 174 LEU A C 1
ATOM 1336 O O . LEU A 1 174 ? -18.556 12.380 -3.375 1.00 65.19 174 LEU A O 1
ATOM 1340 N N . PRO A 1 175 ? -19.071 10.185 -3.233 1.00 74.44 175 PRO A N 1
ATOM 1341 C CA . PRO A 1 175 ? -20.504 10.403 -3.112 1.00 74.44 175 PRO A CA 1
ATOM 1342 C C . PRO A 1 175 ? -20.793 11.433 -2.016 1.00 74.44 175 PRO A C 1
ATOM 1344 O O . PRO A 1 175 ? -20.184 11.371 -0.949 1.00 74.44 175 PRO A O 1
ATOM 1347 N N . GLY A 1 176 ? -21.713 12.371 -2.268 1.00 72.44 176 GLY A N 1
ATOM 1348 C CA . GLY A 1 176 ? -21.901 13.545 -1.404 1.00 72.44 176 GLY A CA 1
ATOM 1349 C C . GLY A 1 176 ? -22.078 13.213 0.082 1.00 72.44 176 GLY A C 1
ATOM 1350 O O . GLY A 1 176 ? -21.515 13.900 0.925 1.00 72.44 176 GLY A O 1
ATOM 1351 N N . TYR A 1 177 ? -22.760 12.109 0.404 1.00 76.50 177 TYR A N 1
ATOM 1352 C CA . TYR A 1 177 ? -22.926 11.658 1.788 1.00 76.50 177 TYR A CA 1
ATOM 1353 C C . TYR A 1 177 ? -21.598 11.237 2.452 1.00 76.50 177 TYR A C 1
ATOM 1355 O O . TYR A 1 177 ? -21.359 11.593 3.600 1.00 76.50 177 TYR A O 1
ATOM 1363 N N . LEU A 1 178 ? -20.696 10.553 1.731 1.00 79.00 178 LEU A N 1
ATOM 1364 C CA . LEU A 1 178 ? -19.365 10.193 2.240 1.00 79.00 178 LEU A CA 1
ATOM 1365 C C . LEU A 1 178 ? -18.467 11.422 2.382 1.00 79.00 178 LEU A C 1
ATOM 1367 O O . LEU A 1 178 ? -17.683 11.499 3.323 1.00 79.00 178 LEU A O 1
ATOM 1371 N N . ALA A 1 179 ? -18.585 12.387 1.467 1.00 80.69 179 ALA A N 1
ATOM 1372 C CA . ALA A 1 179 ? -17.843 13.640 1.556 1.00 80.69 179 ALA A CA 1
ATOM 1373 C C . ALA A 1 179 ? -18.223 14.426 2.823 1.00 80.69 179 ALA A C 1
ATOM 1375 O O . ALA A 1 179 ? -17.336 14.925 3.513 1.00 80.69 179 ALA A O 1
ATOM 1376 N N . THR A 1 180 ? -19.515 14.479 3.169 1.00 83.44 180 THR A N 1
ATOM 1377 C CA . THR A 1 180 ? -19.987 15.091 4.420 1.00 83.44 180 THR A CA 1
ATOM 1378 C C . THR A 1 180 ? -19.431 14.366 5.645 1.00 83.44 180 THR A C 1
ATOM 1380 O O . THR A 1 180 ? -18.853 15.012 6.511 1.00 83.44 180 THR A O 1
ATOM 1383 N N . MET A 1 181 ? -19.508 13.033 5.681 1.00 86.00 181 MET A N 1
ATOM 1384 C CA . MET A 1 181 ? -18.993 12.236 6.805 1.00 86.00 181 MET A CA 1
ATOM 1385 C C . MET A 1 181 ? -17.482 12.414 7.012 1.00 86.00 181 MET A C 1
ATOM 1387 O O . MET A 1 181 ? -17.010 12.518 8.140 1.00 86.00 181 MET A O 1
ATOM 1391 N N . LEU A 1 182 ? -16.705 12.473 5.926 1.00 86.62 182 LEU A N 1
ATOM 1392 C CA . LEU A 1 182 ? -15.263 12.718 6.006 1.00 86.62 182 LEU A CA 1
ATOM 1393 C C . LEU A 1 182 ? -14.936 14.148 6.447 1.00 86.62 182 LEU A C 1
ATOM 1395 O O . LEU A 1 182 ? -13.911 14.355 7.090 1.00 86.62 182 LEU A O 1
ATOM 1399 N N . ALA A 1 183 ? -15.775 15.129 6.113 1.00 86.19 183 ALA A N 1
ATOM 1400 C CA . ALA A 1 183 ? -15.580 16.517 6.524 1.00 86.19 183 ALA A CA 1
ATOM 1401 C C . ALA A 1 183 ? -15.790 16.731 8.033 1.00 86.19 183 ALA A C 1
ATOM 1403 O O . ALA A 1 183 ? -15.219 17.665 8.589 1.00 86.19 183 ALA A O 1
ATOM 1404 N N . GLU A 1 184 ? -16.568 15.868 8.689 1.00 88.69 184 GLU A N 1
ATOM 1405 C CA . GLU A 1 184 ? -16.790 15.895 10.141 1.00 88.69 184 GLU A CA 1
ATOM 1406 C C . GLU A 1 184 ? -15.623 15.298 10.943 1.00 88.69 184 GLU A C 1
ATOM 1408 O O . GLU A 1 184 ? -15.536 15.498 12.157 1.00 88.69 184 GLU A O 1
ATOM 1413 N N . LEU A 1 185 ? -14.707 14.578 10.287 1.00 91.56 185 LEU A N 1
ATOM 1414 C CA . LEU A 1 185 ? -13.518 14.047 10.944 1.00 91.56 185 LEU A CA 1
ATOM 1415 C C . LEU A 1 185 ? -12.491 15.150 11.232 1.00 91.56 185 LEU A C 1
ATOM 1417 O O . LEU A 1 185 ? -12.309 16.055 10.411 1.00 91.56 185 LEU A O 1
ATOM 1421 N N . PRO A 1 186 ? -11.732 15.042 12.340 1.00 92.75 186 PRO A N 1
ATOM 1422 C CA . PRO A 1 186 ? -10.577 15.899 12.547 1.00 92.75 186 PRO A CA 1
ATOM 1423 C C . PRO A 1 186 ? -9.557 15.713 11.417 1.00 92.75 186 PRO A C 1
ATOM 1425 O O . PRO A 1 186 ? -9.401 14.619 10.872 1.00 92.75 186 PRO A O 1
ATOM 1428 N N . GLU A 1 187 ? -8.847 16.789 11.079 1.00 89.75 187 GLU A N 1
ATOM 1429 C CA . GLU A 1 187 ? -7.963 16.853 9.910 1.00 89.75 187 GLU A CA 1
ATOM 1430 C C . GLU A 1 187 ? -6.925 15.721 9.884 1.00 89.75 187 GLU A C 1
ATOM 1432 O O . GLU A 1 187 ? -6.799 15.025 8.881 1.00 89.75 187 GLU A O 1
ATOM 1437 N N . ALA A 1 188 ? -6.247 15.459 11.005 1.00 91.19 188 ALA A N 1
ATOM 1438 C CA . ALA A 1 188 ? -5.228 14.413 11.091 1.00 91.19 188 ALA A CA 1
ATOM 1439 C C . ALA A 1 188 ? -5.781 13.008 10.780 1.00 91.19 188 ALA A C 1
ATOM 1441 O O . ALA A 1 188 ? -5.179 12.237 10.029 1.00 91.19 188 ALA A O 1
ATOM 1442 N N . GLU A 1 189 ? -6.932 12.669 11.356 1.00 93.25 189 GLU A N 1
ATOM 1443 C CA . GLU A 1 189 ? -7.660 11.426 11.120 1.00 93.25 189 GLU A CA 1
ATOM 1444 C C . GLU A 1 189 ? -8.185 11.336 9.680 1.00 93.25 189 GLU A C 1
ATOM 1446 O O . GLU A 1 189 ? -8.061 10.281 9.051 1.00 93.25 189 GLU A O 1
ATOM 1451 N N . ARG A 1 190 ? -8.719 12.438 9.143 1.00 91.31 190 ARG A N 1
ATOM 1452 C CA . ARG A 1 190 ? -9.241 12.525 7.774 1.00 91.31 190 ARG A CA 1
ATOM 1453 C C . ARG A 1 190 ? -8.145 12.283 6.741 1.00 91.31 190 ARG A C 1
ATOM 1455 O O . ARG A 1 190 ? -8.298 11.398 5.902 1.00 91.31 190 ARG A O 1
ATOM 1462 N N . GLU A 1 191 ? -7.034 13.011 6.821 1.00 87.44 191 GLU A N 1
ATOM 1463 C CA . GLU A 1 191 ? -5.930 12.869 5.867 1.00 87.44 191 GLU A CA 1
ATOM 1464 C C . GLU A 1 191 ? -5.300 11.473 5.952 1.00 87.44 191 GLU A C 1
ATOM 1466 O O . GLU A 1 191 ? -5.067 10.821 4.933 1.00 87.44 191 GLU A O 1
ATOM 1471 N N . ALA A 1 192 ? -5.109 10.939 7.164 1.00 90.06 192 ALA A N 1
ATOM 1472 C CA . ALA A 1 192 ? -4.601 9.580 7.327 1.00 90.06 192 ALA A CA 1
ATOM 1473 C C . ALA A 1 192 ? -5.542 8.531 6.709 1.00 90.06 192 ALA A C 1
ATOM 1475 O O . ALA A 1 192 ? -5.069 7.589 6.068 1.00 90.06 192 ALA A O 1
ATOM 1476 N N . LEU A 1 193 ? -6.861 8.692 6.844 1.00 89.62 193 LEU A N 1
ATOM 1477 C CA . LEU A 1 193 ? -7.842 7.808 6.215 1.00 89.62 193 LEU A CA 1
ATOM 1478 C C . LEU A 1 193 ? -7.828 7.926 4.682 1.00 89.62 193 LEU A C 1
ATOM 1480 O O . LEU A 1 193 ? -7.899 6.904 3.996 1.00 89.62 193 LEU A O 1
ATOM 1484 N N . LEU A 1 194 ? -7.667 9.136 4.139 1.00 86.12 194 LEU A N 1
ATOM 1485 C CA . LEU A 1 194 ? -7.554 9.362 2.696 1.00 86.12 194 LEU A CA 1
ATOM 1486 C C . LEU A 1 194 ? -6.308 8.690 2.106 1.00 86.12 194 LEU A C 1
ATOM 1488 O O . LEU A 1 194 ? -6.412 8.051 1.060 1.00 86.12 194 LEU A O 1
ATOM 1492 N N . THR A 1 195 ? -5.156 8.729 2.791 1.00 84.56 195 THR A N 1
ATOM 1493 C CA . THR A 1 195 ? -3.954 8.011 2.312 1.00 84.56 195 THR A CA 1
ATOM 1494 C C . THR A 1 195 ? -4.195 6.505 2.157 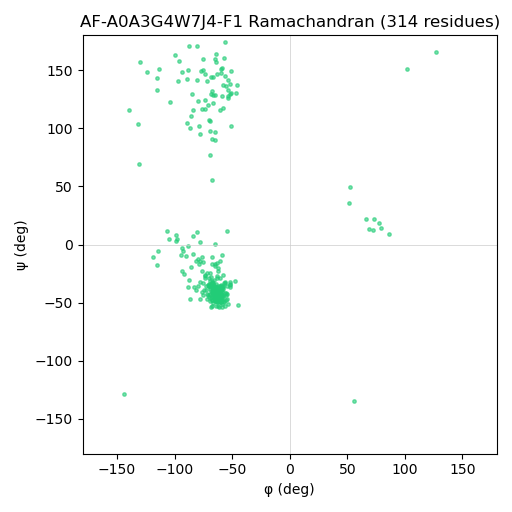1.00 84.56 195 THR A C 1
ATOM 1496 O O . THR A 1 195 ? -3.712 5.900 1.201 1.00 84.56 195 THR A O 1
ATOM 1499 N N . LEU A 1 196 ? -4.988 5.900 3.052 1.00 84.00 196 LEU A N 1
ATOM 1500 C CA . LEU A 1 196 ? -5.386 4.497 2.940 1.00 84.00 196 LEU A CA 1
ATOM 1501 C C . LEU A 1 196 ? -6.370 4.279 1.783 1.00 84.00 196 LEU A C 1
ATOM 1503 O O . LEU A 1 196 ? -6.202 3.331 1.018 1.00 84.00 196 LEU A O 1
ATOM 1507 N N . ALA A 1 197 ? -7.379 5.144 1.646 1.00 80.12 197 ALA A N 1
ATOM 1508 C CA . ALA A 1 197 ? -8.389 5.046 0.589 1.00 80.12 197 ALA A CA 1
ATOM 1509 C C . ALA A 1 197 ? -7.771 5.136 -0.816 1.00 80.12 197 ALA A C 1
ATOM 1511 O O . ALA A 1 197 ? -8.189 4.419 -1.725 1.00 80.12 197 ALA A O 1
ATOM 1512 N N . TYR A 1 198 ? -6.730 5.955 -0.969 1.00 75.00 198 TYR A N 1
ATOM 1513 C CA . TYR A 1 198 ? -5.960 6.089 -2.205 1.00 75.00 198 TYR A CA 1
ATOM 1514 C C . TYR A 1 198 ? -4.861 5.035 -2.378 1.00 75.00 198 TYR A C 1
ATOM 1516 O O . TYR A 1 198 ? -4.080 5.126 -3.319 1.00 75.00 198 TYR A O 1
ATOM 1524 N N . ALA A 1 199 ? -4.794 4.024 -1.504 1.00 75.12 199 ALA A N 1
ATOM 1525 C CA . ALA A 1 199 ? -3.781 2.969 -1.546 1.00 75.12 199 ALA A CA 1
ATOM 1526 C C . ALA A 1 199 ? -2.339 3.514 -1.625 1.00 75.12 199 ALA A C 1
ATOM 1528 O O . ALA A 1 199 ? -1.477 2.932 -2.290 1.00 75.12 199 ALA A O 1
ATOM 1529 N N . VAL A 1 200 ? -2.076 4.638 -0.949 1.00 74.75 200 VAL A N 1
ATOM 1530 C CA . VAL A 1 200 ? -0.739 5.233 -0.883 1.00 74.75 200 VAL A CA 1
ATOM 1531 C C . VAL A 1 200 ? 0.166 4.303 -0.062 1.00 74.75 200 VAL A C 1
ATOM 1533 O O . VAL A 1 200 ? -0.216 3.920 1.050 1.00 74.75 200 VAL A O 1
ATOM 1536 N N . PRO A 1 201 ? 1.365 3.940 -0.560 1.00 77.88 201 PRO A N 1
ATOM 1537 C CA . PRO A 1 201 ? 2.328 3.146 0.201 1.00 77.88 201 PRO A CA 1
ATOM 1538 C C . PRO A 1 201 ? 2.635 3.777 1.566 1.00 77.88 201 PRO A C 1
ATOM 1540 O O . PRO A 1 201 ? 2.735 4.997 1.680 1.00 77.88 201 PRO A O 1
ATOM 1543 N N . SER A 1 202 ? 2.785 2.960 2.612 1.00 77.00 202 SER A N 1
ATOM 1544 C CA . SER A 1 202 ? 2.878 3.425 4.010 1.00 77.00 202 SER A CA 1
ATOM 1545 C C . SER A 1 202 ? 4.023 4.407 4.282 1.00 77.00 202 SER A C 1
ATOM 1547 O O . SER A 1 202 ? 3.898 5.326 5.086 1.00 77.00 202 SER A O 1
ATOM 1549 N N . ASP A 1 203 ? 5.139 4.196 3.604 1.00 78.19 203 ASP A N 1
ATOM 1550 C CA . ASP A 1 203 ? 6.350 5.004 3.608 1.00 78.19 203 ASP A CA 1
ATOM 1551 C C . ASP A 1 203 ? 6.074 6.390 3.019 1.00 78.19 203 ASP A C 1
ATOM 1553 O O . ASP A 1 203 ? 6.320 7.397 3.684 1.00 78.19 203 ASP A O 1
ATOM 1557 N N . ARG A 1 204 ? 5.422 6.454 1.853 1.00 76.75 204 ARG A N 1
ATOM 1558 C CA . ARG A 1 204 ? 5.020 7.728 1.247 1.00 76.75 204 ARG A CA 1
ATOM 1559 C C . ARG A 1 204 ? 3.904 8.424 2.026 1.00 76.75 204 ARG A C 1
ATOM 1561 O O . ARG A 1 204 ? 3.904 9.643 2.149 1.00 76.75 204 ARG A O 1
ATOM 1568 N N . ALA A 1 205 ? 2.963 7.669 2.584 1.00 79.44 205 ALA A N 1
ATOM 1569 C CA . ALA A 1 205 ? 1.889 8.225 3.398 1.00 79.44 205 ALA A CA 1
ATOM 1570 C C . ALA A 1 205 ? 2.424 8.898 4.672 1.00 79.44 205 ALA A C 1
ATOM 1572 O O . ALA A 1 205 ? 1.922 9.948 5.066 1.00 79.44 205 ALA A O 1
ATOM 1573 N N . ALA A 1 206 ? 3.461 8.332 5.300 1.00 81.25 206 ALA A N 1
ATOM 1574 C CA . ALA A 1 206 ? 4.116 8.949 6.450 1.00 81.25 206 ALA A CA 1
ATOM 1575 C C . ALA A 1 206 ? 4.789 10.285 6.089 1.00 81.25 206 ALA A C 1
ATOM 1577 O O . ALA A 1 206 ? 4.686 11.238 6.860 1.00 81.25 206 ALA A O 1
ATOM 1578 N N . GLU A 1 207 ? 5.434 10.365 4.923 1.00 81.38 207 GLU A N 1
ATOM 1579 C CA . GLU A 1 207 ? 6.023 11.609 4.408 1.00 81.38 207 GLU A CA 1
ATOM 1580 C C . GLU A 1 207 ? 4.955 12.673 4.137 1.00 81.38 207 GLU A C 1
ATOM 1582 O O . GLU A 1 207 ? 5.079 13.790 4.627 1.00 81.38 207 GLU A O 1
ATOM 1587 N N . LEU A 1 208 ? 3.872 12.318 3.440 1.00 80.12 208 LEU A N 1
ATOM 1588 C CA . LEU A 1 208 ? 2.782 13.251 3.128 1.00 80.12 208 LEU A CA 1
ATOM 1589 C C . LEU A 1 208 ? 2.126 13.815 4.394 1.00 80.12 208 LEU A C 1
ATOM 1591 O O . LEU A 1 208 ? 1.903 15.018 4.497 1.00 80.12 208 LEU A O 1
ATOM 1595 N N . LEU A 1 209 ? 1.850 12.964 5.387 1.00 84.75 209 LEU A N 1
ATOM 1596 C CA . LEU A 1 209 ? 1.308 13.426 6.668 1.00 84.75 209 LEU A CA 1
ATOM 1597 C C . LEU A 1 209 ? 2.286 14.367 7.384 1.00 84.75 209 LEU A C 1
ATOM 1599 O O . LEU A 1 209 ? 1.860 15.351 7.984 1.00 84.75 209 LEU A O 1
ATOM 1603 N N . HIS A 1 210 ? 3.591 14.101 7.294 1.00 86.50 210 HIS A N 1
ATOM 1604 C CA . HIS A 1 210 ? 4.609 14.979 7.862 1.00 86.50 210 HIS A CA 1
ATOM 1605 C C . HIS A 1 210 ? 4.671 16.341 7.155 1.00 86.50 210 HIS A C 1
ATOM 1607 O O . HIS A 1 210 ? 4.739 17.366 7.832 1.00 86.50 210 HIS A O 1
ATOM 1613 N N . GLU A 1 211 ? 4.601 16.365 5.822 1.00 83.25 211 GLU A N 1
ATOM 1614 C CA . GLU A 1 211 ? 4.555 17.591 5.011 1.00 83.25 211 GLU A CA 1
ATOM 1615 C C . GLU A 1 211 ? 3.331 18.460 5.352 1.00 83.25 211 GLU A C 1
ATOM 1617 O O . GLU A 1 211 ? 3.437 19.684 5.401 1.00 83.25 211 GLU A O 1
ATOM 1622 N N . LEU A 1 212 ? 2.196 17.832 5.677 1.00 80.81 212 LEU A N 1
ATOM 1623 C CA . LEU A 1 212 ? 0.972 18.496 6.146 1.00 80.81 212 LEU A CA 1
ATOM 1624 C C . LEU A 1 212 ? 1.030 18.930 7.625 1.00 80.81 212 LEU A C 1
ATOM 1626 O O . LEU A 1 212 ? 0.051 19.445 8.160 1.00 80.81 212 LEU A O 1
ATOM 1630 N N . GLY A 1 213 ? 2.152 18.714 8.318 1.00 86.56 213 GLY A N 1
ATOM 1631 C CA . GLY A 1 213 ? 2.307 19.051 9.736 1.00 86.56 213 GLY A CA 1
ATOM 1632 C C . GLY A 1 213 ? 1.537 18.131 10.692 1.00 86.56 213 GLY A C 1
ATOM 1633 O O . GLY A 1 213 ? 1.421 18.435 11.882 1.00 86.56 213 GLY A O 1
ATOM 1634 N N . ILE A 1 214 ? 1.028 16.994 10.212 1.00 88.38 214 ILE A N 1
ATOM 1635 C CA . ILE A 1 214 ? 0.267 16.040 11.016 1.00 88.38 214 ILE A CA 1
ATOM 1636 C C . ILE A 1 214 ? 1.231 15.179 11.831 1.00 88.38 214 ILE A C 1
ATOM 1638 O O . ILE A 1 2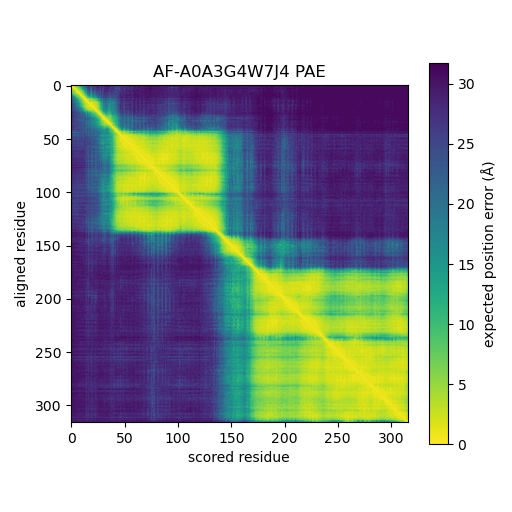14 ? 2.103 14.482 11.309 1.00 88.38 214 ILE A O 1
ATOM 1642 N N . SER A 1 215 ? 1.045 15.197 13.150 1.00 84.12 215 SER A N 1
ATOM 1643 C CA . SER A 1 215 ? 1.808 14.365 14.077 1.00 84.12 215 SER A CA 1
ATOM 1644 C C . SER A 1 215 ? 1.038 13.096 14.450 1.00 84.12 215 SER A C 1
ATOM 1646 O O . SER A 1 215 ? -0.173 13.111 14.658 1.00 84.12 215 SER A O 1
ATOM 1648 N N . GLY A 1 216 ? 1.750 11.973 14.553 1.00 82.31 216 GLY A N 1
ATOM 1649 C CA . GLY A 1 216 ? 1.166 10.684 14.923 1.00 82.31 216 GLY A CA 1
ATOM 1650 C C . GLY A 1 216 ? 1.493 9.575 13.931 1.00 82.31 216 GLY A C 1
ATOM 1651 O O . GLY A 1 216 ? 1.977 9.804 12.829 1.00 82.31 216 GLY A O 1
ATOM 1652 N N . LYS A 1 217 ? 1.263 8.324 14.341 1.00 87.44 217 LYS A N 1
ATOM 1653 C CA . LYS A 1 217 ? 1.468 7.174 13.451 1.00 87.44 217 LYS A CA 1
ATOM 1654 C C . LYS A 1 217 ? 0.220 6.961 12.598 1.00 87.44 217 LYS A C 1
ATOM 1656 O O . LYS A 1 217 ? -0.860 6.807 13.165 1.00 87.44 217 LYS A O 1
ATOM 1661 N N . GLN A 1 218 ? 0.389 6.846 11.280 1.00 87.19 218 GLN A N 1
ATOM 1662 C CA . GLN A 1 218 ? -0.693 6.675 10.298 1.00 87.19 218 GLN A CA 1
ATOM 1663 C C . GLN A 1 218 ? -1.739 5.629 10.726 1.00 87.19 218 GLN A C 1
ATOM 1665 O O . GLN A 1 218 ? -2.920 5.935 10.822 1.00 87.19 218 GLN A O 1
ATOM 1670 N N . HIS A 1 219 ? -1.316 4.413 11.091 1.00 86.06 219 HIS A N 1
ATOM 1671 C CA . HIS A 1 219 ? -2.237 3.346 11.510 1.00 86.06 219 HIS A CA 1
ATOM 1672 C C . HIS A 1 219 ? -3.077 3.690 12.753 1.00 86.06 219 HIS A C 1
ATOM 1674 O O . HIS A 1 219 ? -4.184 3.180 12.898 1.00 86.06 219 HIS A O 1
ATOM 1680 N N . LYS A 1 220 ? -2.575 4.544 13.658 1.00 88.44 220 LYS A N 1
ATOM 1681 C CA . LYS A 1 220 ? -3.343 5.002 14.827 1.00 88.44 220 LYS A CA 1
ATOM 1682 C C . LYS A 1 220 ? -4.397 6.025 14.427 1.00 88.44 220 LYS A C 1
ATOM 1684 O O . LYS A 1 220 ? -5.521 5.938 14.907 1.00 88.44 220 LYS A O 1
ATOM 1689 N N . LEU A 1 221 ? -4.025 6.966 13.560 1.00 91.81 221 LEU A N 1
ATOM 1690 C CA . LEU A 1 221 ? -4.933 7.985 13.031 1.00 91.81 221 LEU A CA 1
ATOM 1691 C C . LEU A 1 221 ? -6.053 7.338 12.209 1.00 91.81 221 LEU A C 1
ATOM 1693 O O . LEU A 1 221 ? -7.215 7.655 12.419 1.00 91.81 221 LEU A O 1
ATOM 1697 N N . ILE A 1 222 ? -5.728 6.340 11.382 1.00 90.44 222 ILE A N 1
ATOM 1698 C CA . ILE A 1 222 ? -6.719 5.546 10.641 1.00 90.44 222 ILE A CA 1
ATOM 1699 C C . ILE A 1 222 ? -7.675 4.826 11.599 1.00 90.44 222 ILE A C 1
ATOM 1701 O O . ILE A 1 222 ? -8.888 4.911 11.432 1.00 90.44 222 ILE A O 1
ATOM 1705 N N . ALA A 1 223 ? -7.154 4.125 12.613 1.00 88.81 223 ALA A N 1
ATOM 1706 C CA . ALA A 1 223 ? -8.001 3.409 13.570 1.00 88.81 223 ALA A CA 1
ATOM 1707 C C . ALA A 1 223 ? -8.961 4.360 14.311 1.00 88.81 223 ALA A C 1
ATOM 1709 O O . ALA A 1 223 ? -10.131 4.030 14.500 1.00 88.81 223 ALA A O 1
ATOM 1710 N N . ARG A 1 224 ? -8.482 5.559 14.672 1.00 92.25 224 ARG A N 1
ATOM 1711 C CA . ARG A 1 224 ? -9.301 6.629 15.259 1.00 92.25 224 ARG A CA 1
ATOM 1712 C C . ARG A 1 224 ? -10.360 7.143 14.293 1.00 92.25 224 ARG A C 1
ATOM 1714 O O . ARG A 1 224 ? -11.516 7.227 14.688 1.00 92.25 224 ARG A O 1
ATOM 1721 N N . ALA A 1 225 ? -9.986 7.429 13.046 1.00 92.00 225 ALA A N 1
ATOM 1722 C CA . ALA A 1 225 ? -10.899 7.898 12.006 1.00 92.00 225 ALA A CA 1
ATOM 1723 C C . ALA A 1 225 ? -12.070 6.928 11.813 1.00 92.00 225 ALA A C 1
ATOM 1725 O O . ALA A 1 225 ? -13.227 7.334 11.843 1.00 92.00 225 ALA A O 1
ATOM 1726 N N . VAL A 1 226 ? -11.772 5.629 11.694 1.00 89.44 226 VAL A N 1
ATOM 1727 C CA . VAL A 1 226 ? -12.794 4.582 11.558 1.00 89.44 226 VAL A CA 1
ATOM 1728 C C . VAL A 1 226 ? -13.716 4.558 12.774 1.00 89.44 226 VAL A C 1
ATOM 1730 O O . VAL A 1 226 ? -14.931 4.486 12.613 1.00 89.44 226 VAL A O 1
ATOM 1733 N N . LEU A 1 227 ? -13.172 4.656 13.990 1.00 90.19 227 LEU A N 1
ATOM 1734 C CA . LEU A 1 227 ? -13.997 4.652 15.195 1.00 90.19 227 LEU A CA 1
ATOM 1735 C C . LEU A 1 227 ? -14.892 5.897 15.294 1.00 90.19 227 LEU A C 1
ATOM 1737 O O . LEU A 1 227 ? -16.063 5.764 15.632 1.00 90.19 227 LEU A O 1
ATOM 1741 N N . LEU A 1 228 ? -14.374 7.082 14.962 1.00 92.06 228 LEU A N 1
ATOM 1742 C CA . LEU A 1 228 ? -15.149 8.327 14.924 1.00 92.06 228 LEU A CA 1
ATOM 1743 C C . LEU A 1 228 ? -16.289 8.249 13.904 1.00 92.06 228 LEU A C 1
ATOM 1745 O O . LEU A 1 228 ? -17.420 8.602 14.232 1.00 92.06 228 LEU A O 1
ATOM 1749 N N . LEU A 1 229 ? -16.022 7.710 12.709 1.00 90.00 229 LEU A N 1
ATOM 1750 C CA . LEU A 1 229 ? -17.061 7.467 11.708 1.00 90.00 229 LEU A CA 1
ATOM 1751 C C . LEU A 1 229 ? -18.142 6.522 12.237 1.00 90.00 229 LEU A C 1
ATOM 1753 O O . LEU A 1 229 ? -19.320 6.793 12.041 1.00 90.00 229 LEU A O 1
ATOM 1757 N N . LEU A 1 230 ? -17.765 5.446 12.933 1.00 88.31 230 LEU A N 1
ATOM 1758 C CA . LEU A 1 230 ? -18.715 4.491 13.512 1.00 88.31 230 LEU A CA 1
ATOM 1759 C C . LEU A 1 230 ? -19.548 5.076 14.658 1.00 88.31 230 LEU A C 1
ATOM 1761 O O . LEU A 1 230 ? -20.698 4.673 14.835 1.00 88.31 230 LEU A O 1
ATOM 1765 N N . ILE A 1 231 ? -18.972 5.994 15.437 1.00 89.12 231 ILE A N 1
ATOM 1766 C CA . ILE A 1 231 ? -19.676 6.709 16.508 1.00 89.12 231 ILE A CA 1
ATOM 1767 C C . ILE A 1 231 ? -20.701 7.676 15.909 1.00 89.12 231 ILE A C 1
ATOM 1769 O O . ILE A 1 231 ? -21.853 7.676 16.338 1.00 89.12 231 ILE A O 1
ATOM 1773 N N . ALA A 1 232 ? -20.293 8.474 14.919 1.00 88.06 232 ALA A N 1
ATOM 1774 C CA . ALA A 1 232 ? -21.146 9.488 14.302 1.00 88.06 232 ALA A CA 1
ATOM 1775 C C . ALA A 1 232 ? -22.199 8.893 13.350 1.00 88.06 232 ALA A C 1
ATOM 1777 O O . ALA A 1 232 ? -23.309 9.407 13.268 1.00 88.06 232 ALA A O 1
ATOM 1778 N N . ASN A 1 233 ? -21.869 7.791 12.669 1.00 85.81 233 ASN A N 1
ATOM 1779 C CA . ASN A 1 233 ? -22.673 7.189 11.602 1.00 85.81 233 ASN A CA 1
ATOM 1780 C C . ASN A 1 233 ? -22.830 5.673 11.840 1.00 85.81 233 ASN A C 1
ATOM 1782 O O . ASN A 1 233 ? -22.243 4.841 11.133 1.00 85.81 233 ASN A O 1
ATOM 1786 N N . PRO A 1 234 ? -23.583 5.261 12.876 1.00 79.94 234 PRO A N 1
ATOM 1787 C CA . PRO A 1 234 ? -23.712 3.857 13.253 1.00 79.94 234 PRO A CA 1
ATOM 1788 C C . PRO A 1 234 ? -24.352 2.996 12.151 1.00 79.94 234 PRO A C 1
ATOM 1790 O O . PRO A 1 234 ? -24.143 1.791 12.107 1.00 79.94 234 PRO A O 1
ATOM 1793 N N . GLU A 1 235 ? -25.122 3.548 11.229 1.00 76.88 235 GLU A N 1
ATOM 1794 C CA . GLU A 1 235 ? -25.662 2.834 10.067 1.00 76.88 235 GLU A CA 1
ATOM 1795 C C . GLU A 1 235 ? -24.591 2.338 9.081 1.00 76.88 235 GLU A C 1
ATOM 1797 O O . GLU A 1 235 ? -24.868 1.416 8.316 1.00 76.88 235 GLU A O 1
ATOM 1802 N N . LEU A 1 236 ? -23.371 2.888 9.121 1.00 71.62 236 LEU A N 1
ATOM 1803 C CA . LEU A 1 236 ? -22.263 2.463 8.255 1.00 71.62 236 LEU A CA 1
ATOM 1804 C C . LEU A 1 236 ? -21.579 1.177 8.723 1.00 71.62 236 LEU A C 1
ATOM 1806 O O . LEU A 1 236 ? -20.832 0.564 7.960 1.00 71.62 236 LEU A O 1
ATOM 1810 N N . SER A 1 237 ? -21.793 0.768 9.975 1.00 69.44 237 SER A N 1
ATOM 1811 C CA . SER A 1 237 ? -21.259 -0.510 10.450 1.00 69.44 237 SER A CA 1
ATOM 1812 C C . SER A 1 237 ? -22.093 -1.672 9.928 1.00 69.44 237 SER A C 1
ATOM 1814 O O . SER A 1 237 ? -23.312 -1.572 9.785 1.00 69.44 237 SER A O 1
ATOM 1816 N N . GLY A 1 238 ? -21.428 -2.811 9.724 1.00 68.44 238 GLY A N 1
ATOM 1817 C CA . GLY A 1 238 ? -22.102 -4.082 9.492 1.00 68.44 238 GLY A CA 1
ATOM 1818 C C . GLY A 1 238 ? -23.073 -4.460 10.625 1.00 68.44 238 GLY A C 1
ATOM 1819 O O . GLY A 1 238 ? -23.154 -3.780 11.655 1.00 68.44 238 GLY A O 1
ATOM 1820 N N . PRO A 1 239 ? -23.832 -5.556 10.453 1.00 76.19 239 PRO A N 1
ATOM 1821 C CA . PRO A 1 239 ? -24.775 -6.011 11.467 1.00 76.19 239 PRO A CA 1
ATOM 1822 C C . PRO A 1 239 ? -24.068 -6.223 12.809 1.00 76.19 239 PRO A C 1
ATOM 1824 O O . PRO A 1 239 ? -22.984 -6.803 12.870 1.00 76.19 239 PRO A O 1
ATOM 1827 N N . ARG A 1 240 ? -24.703 -5.763 13.894 1.00 83.94 240 ARG A N 1
ATOM 1828 C CA . ARG A 1 240 ? -24.199 -5.961 15.258 1.00 83.94 240 ARG A CA 1
ATOM 1829 C C . ARG A 1 240 ? -24.038 -7.450 15.539 1.00 83.94 240 ARG A C 1
ATOM 1831 O O . ARG A 1 240 ? -24.944 -8.239 15.258 1.00 83.94 240 ARG A O 1
ATOM 1838 N N . VAL A 1 241 ? -22.929 -7.818 16.171 1.00 88.44 241 VAL A N 1
ATOM 1839 C CA . VAL A 1 241 ? -22.756 -9.179 16.678 1.00 88.44 241 VAL A CA 1
ATOM 1840 C C . VAL A 1 241 ? -23.762 -9.409 17.804 1.00 88.44 241 VAL A C 1
ATOM 1842 O O . VAL A 1 241 ? -23.870 -8.615 18.740 1.00 88.44 241 VAL A O 1
ATOM 1845 N N . ALA A 1 242 ? -24.521 -10.500 17.722 1.00 90.38 242 ALA A N 1
ATOM 1846 C CA . ALA A 1 242 ? -25.465 -10.853 18.770 1.00 90.38 242 ALA A CA 1
ATOM 1847 C C . ALA A 1 242 ? -24.703 -11.172 20.064 1.00 90.38 242 ALA A C 1
ATOM 1849 O O . ALA A 1 242 ? -23.827 -12.030 20.082 1.00 90.38 242 ALA A O 1
ATOM 1850 N N . VAL A 1 243 ? -25.076 -10.550 21.187 1.00 91.12 243 VAL A N 1
ATOM 1851 C CA . VAL A 1 243 ? -24.405 -10.799 22.480 1.00 91.12 243 VAL A CA 1
ATOM 1852 C C . VAL A 1 243 ? -24.387 -12.292 22.822 1.00 91.12 243 VAL A C 1
ATOM 1854 O O . VAL A 1 243 ? -23.404 -12.793 23.357 1.00 91.12 243 VAL A O 1
ATOM 1857 N N . ALA A 1 244 ? -25.443 -13.029 22.468 1.00 91.88 244 ALA A N 1
ATOM 1858 C CA . ALA A 1 244 ? -25.545 -14.465 22.712 1.00 91.88 244 ALA A CA 1
ATOM 1859 C C . ALA A 1 244 ? -24.490 -15.309 21.972 1.00 91.88 244 ALA A C 1
ATOM 1861 O O . ALA A 1 244 ? -24.141 -16.376 22.475 1.00 91.88 244 ALA A O 1
ATOM 1862 N N . SER A 1 245 ? -23.971 -14.847 20.827 1.00 92.75 245 SER A N 1
ATOM 1863 C CA . SER A 1 245 ? -22.941 -15.560 20.058 1.00 92.75 245 SER A CA 1
ATOM 1864 C C . SER A 1 245 ? -21.520 -15.291 20.555 1.00 92.75 245 SER A C 1
ATOM 1866 O O . SER A 1 245 ? -20.586 -15.945 20.099 1.00 92.75 245 SER A O 1
ATOM 1868 N N . LEU A 1 246 ? -21.335 -14.345 21.481 1.00 94.38 246 LEU A N 1
ATOM 1869 C CA . LEU A 1 246 ? -20.017 -14.008 22.008 1.00 94.38 246 LEU A CA 1
ATOM 1870 C C . LEU A 1 246 ? -19.496 -15.065 23.002 1.00 94.38 246 LEU A C 1
ATOM 1872 O O . LEU A 1 246 ? -20.277 -15.664 23.760 1.00 94.38 246 LEU A O 1
ATOM 1876 N N . PRO A 1 247 ? -18.163 -15.244 23.098 1.00 95.06 247 PRO A N 1
ATOM 1877 C CA . PRO A 1 247 ? -17.538 -16.040 24.148 1.00 95.06 247 PRO A CA 1
ATOM 1878 C C . PRO A 1 247 ? -18.015 -15.639 25.549 1.00 95.06 247 PRO A C 1
ATOM 1880 O O . PRO A 1 247 ? -18.333 -14.482 25.824 1.00 95.06 247 PRO A O 1
ATOM 1883 N N . ALA A 1 248 ? -18.047 -16.598 26.479 1.00 95.31 248 ALA A N 1
ATOM 1884 C CA . ALA A 1 248 ? -18.571 -16.366 27.830 1.00 95.31 248 ALA A CA 1
ATOM 1885 C C . ALA A 1 248 ? -17.861 -15.222 28.574 1.00 95.31 248 ALA A C 1
ATOM 1887 O O . ALA A 1 248 ? -18.495 -14.515 29.352 1.00 95.31 248 ALA A O 1
ATOM 1888 N N . TRP A 1 249 ? -16.562 -15.032 28.337 1.00 94.62 249 TRP A N 1
ATOM 1889 C CA . TRP A 1 249 ? -15.808 -13.943 28.951 1.00 94.62 249 TRP A CA 1
ATOM 1890 C C . TRP A 1 249 ? -16.182 -12.575 28.357 1.00 94.62 249 TRP A C 1
ATOM 1892 O O . TRP A 1 249 ? -16.408 -11.650 29.131 1.00 94.62 249 TRP A O 1
ATOM 1902 N N . GLU A 1 250 ? -16.346 -12.463 27.030 1.00 95.81 250 GLU A N 1
ATOM 1903 C CA . GLU A 1 250 ? -16.786 -11.220 26.372 1.00 95.81 250 GLU A CA 1
ATOM 1904 C C . GLU A 1 250 ? -18.179 -10.830 26.856 1.00 95.81 250 GLU A C 1
ATOM 1906 O O . GLU A 1 250 ? -18.403 -9.687 27.238 1.00 95.81 250 GLU A O 1
ATOM 1911 N N . ARG A 1 251 ? -19.105 -11.796 26.939 1.00 95.81 251 ARG A N 1
ATOM 1912 C CA . ARG A 1 251 ? -20.460 -11.554 27.460 1.00 95.81 251 ARG A CA 1
ATOM 1913 C C . ARG A 1 251 ? -20.448 -10.969 28.868 1.00 95.81 251 ARG A C 1
ATOM 1915 O O . ARG A 1 251 ? -21.219 -10.058 29.143 1.00 95.81 251 ARG A O 1
ATOM 1922 N N . ARG A 1 252 ? -19.579 -11.475 29.750 1.00 94.44 252 ARG A N 1
ATOM 1923 C CA . ARG A 1 252 ? -19.434 -10.943 31.114 1.00 94.44 252 ARG A CA 1
ATOM 1924 C C . ARG A 1 252 ? -18.829 -9.542 31.113 1.00 94.44 252 ARG A C 1
ATOM 1926 O O . ARG A 1 252 ? -19.363 -8.668 31.783 1.00 94.44 252 ARG A O 1
ATOM 1933 N N . ALA A 1 253 ? -17.769 -9.315 30.341 1.00 93.88 253 ALA A N 1
ATOM 1934 C CA . ALA A 1 253 ? -17.131 -8.003 30.250 1.00 93.88 253 ALA A CA 1
ATOM 1935 C C . ALA A 1 253 ? -18.071 -6.938 29.651 1.00 93.88 253 ALA A C 1
ATOM 1937 O O . ALA A 1 253 ? -18.073 -5.796 30.098 1.00 93.88 253 ALA A O 1
ATOM 1938 N N . MET A 1 254 ? -18.952 -7.315 28.718 1.00 94.94 254 MET A N 1
ATOM 1939 C CA . MET A 1 254 ? -19.963 -6.422 28.132 1.00 94.94 254 MET A CA 1
ATOM 1940 C C . MET A 1 254 ? -20.976 -5.881 29.156 1.00 94.94 254 MET A C 1
ATOM 1942 O O . MET A 1 254 ? -21.627 -4.868 28.895 1.00 94.94 254 MET A O 1
ATOM 1946 N N . VAL A 1 255 ? -21.131 -6.530 30.316 1.00 93.50 255 VAL A N 1
ATOM 1947 C CA . VAL A 1 255 ? -21.979 -6.034 31.414 1.00 93.50 255 VAL A CA 1
ATOM 1948 C C . VAL A 1 255 ? -21.328 -4.849 32.133 1.00 93.50 255 VAL A C 1
ATOM 1950 O O . VAL A 1 255 ? -22.047 -3.992 32.634 1.00 93.50 255 VAL A O 1
ATOM 1953 N N . ALA A 1 256 ? -19.995 -4.780 32.151 1.00 92.25 256 ALA A N 1
ATOM 1954 C CA . ALA A 1 256 ? -19.241 -3.757 32.874 1.00 92.25 256 ALA A CA 1
ATOM 1955 C C . ALA A 1 256 ? -19.119 -2.418 32.122 1.00 92.25 256 ALA A C 1
ATOM 1957 O O . ALA A 1 256 ? -18.763 -1.415 32.730 1.00 92.25 256 ALA A O 1
ATOM 1958 N N . VAL A 1 257 ? -19.422 -2.390 30.820 1.00 94.19 257 VAL A N 1
ATOM 1959 C CA . VAL A 1 257 ? -19.398 -1.175 29.986 1.00 94.19 257 VAL A CA 1
ATOM 1960 C C . VAL A 1 257 ? -20.787 -0.539 29.865 1.00 94.19 257 VAL A C 1
ATOM 1962 O O . VAL A 1 257 ? -21.811 -1.214 30.038 1.00 94.19 257 VAL A O 1
ATOM 1965 N N . THR A 1 258 ? -20.839 0.756 29.539 1.00 94.19 258 THR A N 1
ATOM 1966 C CA . THR A 1 258 ? -22.110 1.483 29.374 1.00 94.19 258 THR A CA 1
ATOM 1967 C C . THR A 1 258 ? -22.921 0.938 28.188 1.00 94.19 258 THR A C 1
ATOM 1969 O O . THR A 1 258 ? -22.358 0.316 27.282 1.00 94.19 258 THR A O 1
ATOM 1972 N N . PRO A 1 259 ? -24.250 1.169 28.129 1.00 92.94 259 PRO A N 1
ATOM 1973 C CA . PRO A 1 259 ? -25.050 0.767 26.973 1.00 92.94 259 PRO A CA 1
ATOM 1974 C C . PRO A 1 259 ? -24.524 1.344 25.652 1.00 92.94 259 PRO A C 1
ATOM 1976 O O . PRO A 1 259 ? -24.436 0.616 24.670 1.00 92.94 259 PRO A O 1
ATOM 1979 N N . ALA A 1 260 ? -24.105 2.613 25.635 1.00 90.94 260 ALA A N 1
ATOM 1980 C CA . ALA A 1 260 ? -23.568 3.255 24.436 1.00 90.94 260 ALA A CA 1
ATOM 1981 C C . ALA A 1 260 ? -22.240 2.615 23.986 1.00 90.94 260 ALA A C 1
ATOM 1983 O O . ALA A 1 260 ? -22.082 2.269 22.815 1.00 90.94 260 ALA A O 1
ATOM 1984 N N . GLN A 1 261 ? -21.325 2.363 24.928 1.00 93.38 261 GLN A N 1
ATOM 1985 C CA . GLN A 1 261 ? -20.076 1.642 24.662 1.00 93.38 261 GLN A CA 1
ATOM 1986 C C . GLN A 1 261 ? -20.338 0.226 24.153 1.00 93.38 261 GLN A C 1
ATOM 1988 O O . GLN A 1 261 ? -19.701 -0.215 23.200 1.00 93.38 261 GLN A O 1
ATOM 1993 N N . ARG A 1 262 ? -21.297 -0.485 24.755 1.00 93.62 262 ARG A N 1
ATOM 1994 C CA . ARG A 1 262 ? -21.695 -1.829 24.326 1.00 93.62 262 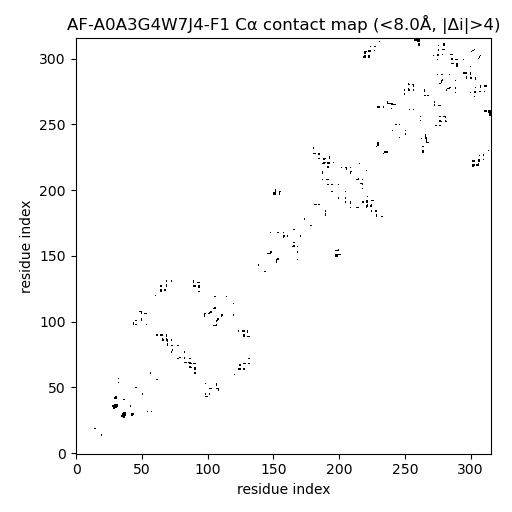ARG A CA 1
ATOM 1995 C C . ARG A 1 262 ? -22.167 -1.822 22.877 1.00 93.62 262 ARG A C 1
ATOM 1997 O O . ARG A 1 262 ? -21.704 -2.644 22.093 1.00 93.62 262 ARG A O 1
ATOM 2004 N N . GLU A 1 263 ? -23.048 -0.895 22.511 1.00 90.69 263 GLU A N 1
ATOM 2005 C CA . GLU A 1 263 ? -23.559 -0.800 21.141 1.00 90.69 263 GLU A CA 1
ATOM 2006 C C . GLU A 1 263 ? -22.459 -0.503 20.118 1.00 90.69 263 GLU A C 1
ATOM 2008 O O . GLU A 1 263 ? -22.480 -1.063 19.022 1.00 90.69 263 GLU A O 1
ATOM 2013 N N . LEU A 1 264 ? -21.479 0.329 20.476 1.00 91.44 264 LEU A N 1
ATOM 2014 C CA . LEU A 1 264 ? -20.306 0.589 19.645 1.00 91.44 264 LEU A CA 1
ATOM 2015 C C . LEU A 1 264 ? -19.417 -0.655 19.514 1.00 91.44 264 LEU A C 1
ATOM 2017 O O . LEU A 1 264 ? -19.076 -1.062 18.406 1.00 91.44 264 LEU A O 1
ATOM 2021 N N . LEU A 1 265 ? -19.063 -1.288 20.634 1.00 92.94 265 LEU A N 1
ATOM 2022 C CA . LEU A 1 265 ? -18.167 -2.445 20.661 1.00 92.94 265 LEU A CA 1
ATOM 2023 C C . LEU A 1 265 ? -18.736 -3.627 19.867 1.00 92.94 265 LEU A C 1
ATOM 2025 O O . LEU A 1 265 ? -17.988 -4.295 19.161 1.00 92.94 265 LEU A O 1
ATOM 2029 N N . LEU A 1 266 ? -20.050 -3.865 19.919 1.00 92.50 266 LEU A N 1
ATOM 2030 C CA . LEU A 1 266 ? -20.715 -4.938 19.162 1.00 92.50 266 LEU A CA 1
ATOM 2031 C C . LEU A 1 266 ? -20.722 -4.726 17.639 1.00 92.50 266 LEU A C 1
ATOM 2033 O O . LEU A 1 266 ? -21.072 -5.651 16.905 1.00 92.50 266 LEU A O 1
ATOM 2037 N N . ARG A 1 267 ? -20.353 -3.533 17.163 1.00 89.75 267 ARG A N 1
ATOM 2038 C CA . ARG A 1 267 ? -20.213 -3.198 15.736 1.00 89.75 267 ARG A CA 1
ATOM 2039 C C . ARG A 1 267 ? -18.785 -3.367 15.219 1.00 89.75 267 ARG A C 1
ATOM 2041 O O . ARG A 1 267 ? -18.565 -3.258 14.017 1.00 89.75 267 ARG A O 1
ATOM 2048 N N . LEU A 1 268 ? -17.826 -3.597 16.114 1.00 89.62 268 LEU A N 1
ATOM 2049 C CA . LEU A 1 268 ? -16.428 -3.803 15.764 1.00 89.62 268 LEU A CA 1
ATOM 2050 C C . LEU A 1 268 ? -16.133 -5.278 15.488 1.00 89.62 268 LEU A C 1
ATOM 2052 O O . LEU A 1 268 ? -16.708 -6.174 16.118 1.00 89.62 268 LEU A O 1
ATOM 2056 N N . ASP A 1 269 ? -15.151 -5.502 14.616 1.00 89.19 269 ASP A N 1
ATOM 2057 C CA . ASP A 1 269 ? -14.522 -6.807 14.421 1.00 89.19 269 ASP A CA 1
ATOM 2058 C C . ASP A 1 269 ? -13.942 -7.355 15.733 1.00 89.19 269 ASP A C 1
ATOM 2060 O O . ASP A 1 269 ? -13.652 -6.614 16.678 1.00 89.19 269 ASP A O 1
ATOM 2064 N N . ASP A 1 270 ? -13.717 -8.667 15.768 1.00 91.50 270 ASP A N 1
ATOM 2065 C CA . ASP A 1 270 ? -13.347 -9.399 16.981 1.00 91.50 270 ASP A CA 1
ATOM 2066 C C . ASP A 1 270 ? -12.131 -8.811 17.701 1.00 91.50 270 ASP A C 1
ATOM 2068 O O . ASP A 1 270 ? -12.208 -8.520 18.890 1.00 91.50 270 ASP A O 1
ATOM 2072 N N . ILE A 1 271 ? -11.021 -8.572 16.996 1.00 92.81 271 ILE A N 1
ATOM 2073 C CA . ILE A 1 271 ? -9.785 -8.106 17.641 1.00 92.81 271 ILE A CA 1
ATOM 2074 C C . ILE A 1 271 ? -9.929 -6.682 18.210 1.00 92.81 271 ILE A C 1
ATOM 2076 O O . ILE A 1 271 ? -9.652 -6.505 19.400 1.00 92.81 271 ILE A O 1
ATOM 2080 N N . PRO A 1 272 ? -10.362 -5.655 17.444 1.00 92.00 272 PRO A N 1
ATOM 2081 C CA . PRO A 1 272 ? -10.625 -4.332 18.010 1.00 92.00 272 PRO A CA 1
ATOM 2082 C C . PRO A 1 272 ? -11.617 -4.363 19.174 1.00 92.00 272 PRO A C 1
ATOM 2084 O O . PRO A 1 272 ? -11.348 -3.749 20.209 1.00 92.00 272 PRO A O 1
ATOM 2087 N N . ARG A 1 273 ? -12.714 -5.123 19.040 1.00 93.81 273 ARG A N 1
ATOM 2088 C CA . ARG A 1 273 ? -13.724 -5.288 20.091 1.00 93.81 273 ARG A CA 1
ATOM 2089 C C . ARG A 1 273 ? -13.112 -5.853 21.365 1.00 93.81 273 ARG A C 1
ATOM 2091 O O . ARG A 1 273 ? -13.261 -5.250 22.421 1.00 93.81 273 ARG A O 1
ATOM 2098 N N . GLN A 1 274 ? -12.407 -6.976 21.273 1.00 95.94 274 GLN A N 1
ATOM 2099 C CA . GLN A 1 274 ? -11.801 -7.658 22.417 1.00 95.94 274 GLN A CA 1
ATOM 2100 C C . GLN A 1 274 ? -10.761 -6.783 23.119 1.00 95.94 274 GLN A C 1
ATOM 2102 O O . GLN A 1 274 ? -10.756 -6.706 24.346 1.00 95.94 274 GLN A O 1
ATOM 2107 N N . VAL A 1 275 ? -9.906 -6.092 22.358 1.00 96.38 275 VAL A N 1
ATOM 2108 C CA . VAL A 1 275 ? -8.881 -5.198 22.916 1.00 96.38 275 VAL A CA 1
ATOM 2109 C C . VAL A 1 275 ? -9.517 -4.034 23.673 1.00 96.38 275 VAL A C 1
ATOM 2111 O O . VAL A 1 275 ? -9.142 -3.769 24.815 1.00 96.38 275 VAL A O 1
ATOM 2114 N N . LEU A 1 276 ? -10.481 -3.345 23.058 1.00 95.75 276 LEU A N 1
ATOM 2115 C CA . LEU A 1 276 ? -11.129 -2.182 23.665 1.00 95.75 276 LEU A CA 1
ATOM 2116 C C . LEU A 1 276 ? -12.032 -2.585 24.835 1.00 95.75 276 LEU A C 1
ATOM 2118 O O . LEU A 1 276 ? -12.061 -1.881 25.839 1.00 95.75 276 LEU A O 1
ATOM 2122 N N . LEU A 1 277 ? -12.693 -3.743 24.754 1.00 96.62 277 LEU A N 1
ATOM 2123 C CA . LEU A 1 277 ? -13.500 -4.298 25.838 1.00 96.62 277 LEU A CA 1
ATOM 2124 C C . LEU A 1 277 ? -12.648 -4.658 27.058 1.00 96.62 277 LEU A C 1
ATOM 2126 O O . LEU A 1 277 ? -13.011 -4.292 28.168 1.00 96.62 277 LEU A O 1
ATOM 2130 N N . LEU A 1 278 ? -11.515 -5.345 26.875 1.00 96.81 278 LEU A N 1
ATOM 2131 C CA . LEU A 1 278 ? -10.617 -5.690 27.984 1.00 96.81 278 LEU A CA 1
ATOM 2132 C C . LEU A 1 278 ? -10.028 -4.442 28.648 1.00 96.81 278 LEU A C 1
ATOM 2134 O O . LEU A 1 278 ? -9.881 -4.402 29.867 1.00 96.81 278 LEU A O 1
ATOM 2138 N N . HIS A 1 279 ? -9.724 -3.411 27.860 1.00 96.38 279 HIS A N 1
ATOM 2139 C CA . HIS A 1 279 ? -9.271 -2.142 28.410 1.00 96.38 279 HIS A CA 1
ATOM 2140 C C . HIS A 1 279 ? -10.384 -1.422 29.189 1.00 96.38 279 HIS A C 1
ATOM 2142 O O . HIS A 1 279 ? -10.158 -1.004 30.319 1.00 96.38 279 HIS A O 1
ATOM 2148 N N . ALA A 1 280 ? -11.591 -1.319 28.622 1.00 94.50 280 ALA A N 1
ATOM 2149 C CA . ALA A 1 280 ? -12.705 -0.586 29.224 1.00 94.50 280 ALA A CA 1
ATOM 2150 C C . ALA A 1 280 ? -13.324 -1.298 30.441 1.00 94.50 280 ALA A C 1
ATOM 2152 O O . ALA A 1 280 ? -13.682 -0.643 31.413 1.00 94.50 280 ALA A O 1
ATOM 2153 N N . ALA A 1 281 ? -13.454 -2.627 30.399 1.00 93.81 281 ALA A N 1
ATOM 2154 C CA . ALA A 1 281 ? -14.114 -3.410 31.444 1.00 93.81 281 ALA A CA 1
ATOM 2155 C C . ALA A 1 281 ? -13.167 -3.841 32.574 1.00 93.81 281 ALA A C 1
ATOM 2157 O O . ALA A 1 281 ? -13.584 -3.914 33.726 1.00 93.81 281 ALA A O 1
ATOM 2158 N N . GLU A 1 282 ? -11.914 -4.173 32.247 1.00 92.81 282 GLU A N 1
ATOM 2159 C CA . GLU A 1 282 ? -10.956 -4.755 33.199 1.00 92.81 282 GLU A CA 1
ATOM 2160 C C . GLU A 1 282 ? -9.757 -3.829 33.481 1.00 92.81 282 GLU A C 1
ATOM 2162 O O . GLU A 1 282 ? -8.931 -4.146 34.334 1.00 92.81 282 GLU A O 1
ATOM 2167 N N . GLY A 1 283 ? -9.633 -2.688 32.789 1.00 93.19 283 GLY A N 1
ATOM 2168 C CA . GLY A 1 283 ? -8.527 -1.742 32.987 1.00 93.19 283 GLY A CA 1
ATOM 2169 C C . GLY A 1 283 ? -7.165 -2.261 32.518 1.00 93.19 283 GLY A C 1
ATOM 2170 O O . GLY A 1 283 ? -6.136 -1.678 32.859 1.00 93.19 283 GLY A O 1
ATOM 2171 N N . LEU A 1 284 ? -7.138 -3.354 31.745 1.00 95.62 284 LEU A N 1
ATOM 2172 C CA . LEU A 1 284 ? -5.891 -3.994 31.336 1.00 95.62 284 LEU A CA 1
ATOM 2173 C C . LEU A 1 284 ? -5.077 -3.092 30.403 1.00 95.62 284 LEU A C 1
ATOM 2175 O O . LEU A 1 284 ? -5.608 -2.382 29.539 1.00 95.62 284 LEU A O 1
ATOM 2179 N N . ASN A 1 285 ? -3.757 -3.146 30.547 1.00 94.38 285 ASN A N 1
ATOM 2180 C CA . ASN A 1 285 ? -2.833 -2.413 29.691 1.00 94.38 285 ASN A CA 1
ATOM 2181 C C . ASN A 1 285 ? -2.469 -3.208 28.418 1.00 94.38 285 ASN A C 1
ATOM 2183 O O . ASN A 1 285 ? -2.759 -4.395 28.273 1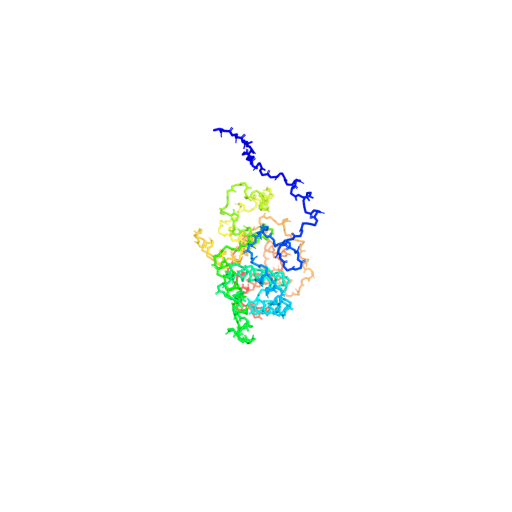.00 94.38 285 ASN A O 1
ATOM 2187 N N . SER A 1 286 ? -1.783 -2.553 27.472 1.00 93.62 286 SER A N 1
ATOM 2188 C CA . SER A 1 286 ? -1.438 -3.165 26.174 1.00 93.62 286 SER A CA 1
ATOM 2189 C C . SER A 1 286 ? -0.618 -4.462 26.255 1.00 93.62 286 SER A C 1
ATOM 2191 O O . SER A 1 286 ? -0.674 -5.261 25.323 1.00 93.62 286 SER A O 1
ATOM 2193 N N . VAL A 1 287 ? 0.163 -4.666 27.321 1.00 96.06 287 VAL A N 1
ATOM 2194 C CA . VAL A 1 287 ? 0.987 -5.870 27.518 1.00 96.06 287 VAL A CA 1
ATOM 2195 C C . VAL A 1 287 ? 0.112 -7.025 27.996 1.00 96.06 287 VAL A C 1
ATOM 2197 O O . VAL A 1 287 ? 0.172 -8.113 27.430 1.00 96.06 287 VAL A O 1
ATOM 2200 N N . GLU A 1 288 ? -0.738 -6.768 28.987 1.00 97.12 288 GLU A N 1
ATOM 2201 C CA . GLU A 1 288 ? -1.651 -7.759 29.568 1.00 97.12 288 GLU A CA 1
ATOM 2202 C C . GLU A 1 288 ? -2.678 -8.242 28.543 1.00 97.12 288 GLU A C 1
ATOM 2204 O O . GLU A 1 288 ? -2.908 -9.442 28.407 1.00 97.12 288 GLU A O 1
ATOM 2209 N N . ILE A 1 289 ? -3.244 -7.317 27.762 1.00 96.62 289 ILE A N 1
ATOM 2210 C CA . ILE A 1 289 ? -4.198 -7.643 26.697 1.00 96.62 289 ILE A CA 1
ATOM 2211 C C . ILE A 1 289 ? -3.529 -8.491 25.609 1.00 96.62 289 ILE A C 1
ATOM 2213 O O . ILE A 1 289 ? -4.104 -9.484 25.170 1.00 96.62 289 ILE A O 1
ATOM 2217 N N . ALA A 1 290 ? -2.315 -8.124 25.184 1.00 96.50 290 ALA A N 1
ATOM 2218 C CA . ALA A 1 290 ? -1.574 -8.870 24.168 1.00 96.50 290 ALA A CA 1
ATOM 2219 C C . ALA A 1 290 ? -1.292 -10.312 24.608 1.00 96.50 290 ALA A C 1
ATOM 2221 O O . ALA A 1 290 ? -1.499 -11.235 23.825 1.00 96.50 290 ALA A O 1
ATOM 2222 N N . ALA A 1 291 ? -0.890 -10.501 25.869 1.00 96.56 291 ALA A N 1
ATOM 2223 C CA . ALA A 1 291 ? -0.681 -11.825 26.447 1.00 96.56 291 ALA A CA 1
ATOM 2224 C C . ALA A 1 291 ? -1.989 -12.626 26.552 1.00 96.56 291 ALA A C 1
ATOM 2226 O O . ALA A 1 291 ? -2.009 -13.815 26.253 1.00 96.56 291 ALA A O 1
ATOM 2227 N N . ARG A 1 292 ? -3.094 -11.980 26.942 1.00 95.31 292 ARG A N 1
ATOM 2228 C CA . ARG A 1 292 ? -4.392 -12.647 27.120 1.00 95.31 292 ARG A CA 1
ATOM 2229 C C . ARG A 1 292 ? -5.045 -13.080 25.810 1.00 95.31 292 ARG A C 1
ATOM 2231 O O . ARG A 1 292 ? -5.734 -14.095 25.792 1.00 95.31 292 ARG A O 1
ATOM 2238 N N . LEU A 1 293 ? -4.866 -12.300 24.748 1.00 94.88 293 LEU A N 1
ATOM 2239 C CA . LEU A 1 293 ? -5.428 -12.583 23.425 1.00 94.88 293 LEU A CA 1
ATOM 2240 C C . LEU A 1 293 ? -4.462 -13.352 22.511 1.00 94.88 293 LEU A C 1
ATOM 2242 O O . LEU A 1 293 ? -4.844 -13.672 21.392 1.00 94.88 293 LEU A O 1
ATOM 2246 N N . ASP A 1 294 ? -3.236 -13.625 22.969 1.00 95.38 294 ASP A N 1
ATOM 2247 C CA . ASP A 1 294 ? -2.164 -14.249 22.181 1.00 95.38 294 ASP A CA 1
ATOM 2248 C C . ASP A 1 294 ? -1.903 -13.525 20.842 1.00 95.38 294 ASP A C 1
ATOM 2250 O O . ASP A 1 294 ? -1.875 -14.103 19.756 1.00 95.38 294 ASP A O 1
ATOM 2254 N N . VAL A 1 295 ? -1.748 -12.196 20.907 1.00 93.88 295 VAL A N 1
ATOM 2255 C CA . VAL A 1 295 ? -1.502 -11.343 19.731 1.00 93.88 295 VAL A CA 1
ATOM 2256 C C . VAL A 1 295 ? -0.312 -10.413 19.932 1.00 93.88 295 VAL A C 1
ATOM 2258 O O . VAL A 1 295 ? 0.052 -10.035 21.044 1.00 93.88 295 VAL A O 1
ATOM 2261 N N . ALA A 1 296 ? 0.281 -9.959 18.826 1.00 92.06 296 ALA A N 1
ATOM 2262 C CA . ALA A 1 296 ? 1.391 -9.014 18.868 1.00 92.06 296 ALA A CA 1
ATOM 2263 C C . ALA A 1 296 ? 1.007 -7.701 19.579 1.00 92.06 296 ALA A C 1
ATOM 2265 O O . ALA A 1 296 ? 0.065 -7.007 19.180 1.00 92.06 296 ALA A O 1
ATOM 2266 N N . ARG A 1 297 ? 1.813 -7.297 20.572 1.00 91.75 297 ARG A N 1
ATOM 2267 C CA . ARG A 1 297 ? 1.627 -6.053 21.345 1.00 91.75 297 ARG A CA 1
ATOM 2268 C C . ARG A 1 297 ? 1.470 -4.811 20.468 1.00 91.75 297 ARG A C 1
ATOM 2270 O O . ARG A 1 297 ? 0.725 -3.907 20.827 1.00 91.75 297 ARG A O 1
ATOM 2277 N N . SER A 1 298 ? 2.148 -4.747 19.323 1.00 86.50 298 SER A N 1
ATOM 2278 C CA . SER A 1 298 ? 2.050 -3.620 18.385 1.00 86.50 298 SER A CA 1
ATOM 2279 C C . SER A 1 298 ? 0.623 -3.393 17.866 1.00 86.50 298 SER A C 1
ATOM 2281 O O . SER A 1 298 ? 0.197 -2.241 17.736 1.00 86.50 298 SER A O 1
ATOM 2283 N N . ARG A 1 299 ? -0.142 -4.471 17.636 1.00 84.06 299 ARG A N 1
ATOM 2284 C CA . ARG A 1 299 ? -1.549 -4.404 17.205 1.00 84.06 299 ARG A CA 1
ATOM 2285 C C . ARG A 1 299 ? -2.441 -3.860 18.321 1.00 84.06 299 ARG A C 1
ATOM 2287 O O . ARG A 1 299 ? -3.254 -2.976 18.078 1.00 84.06 299 ARG A O 1
ATOM 2294 N N . VAL A 1 300 ? -2.223 -4.322 19.552 1.00 92.25 300 VAL A N 1
ATOM 2295 C CA . VAL A 1 300 ? -2.972 -3.887 20.744 1.00 92.25 300 VAL A CA 1
ATOM 2296 C C . VAL A 1 300 ? -2.669 -2.434 21.100 1.00 92.25 300 VAL A C 1
ATOM 2298 O O . VAL A 1 300 ? -3.579 -1.639 21.313 1.00 92.25 300 VAL A O 1
ATOM 2301 N N . LEU A 1 301 ? -1.388 -2.062 21.134 1.00 89.38 301 LEU A N 1
ATOM 2302 C CA . LEU A 1 301 ? -0.944 -0.725 21.522 1.00 89.38 301 LEU A CA 1
ATOM 2303 C C . LEU A 1 301 ? -1.563 0.356 20.634 1.00 89.38 301 LEU A C 1
ATOM 2305 O O . LEU A 1 301 ? -1.910 1.428 21.126 1.00 89.38 301 LEU A O 1
ATOM 2309 N N . SER A 1 302 ? -1.706 0.084 19.339 1.00 84.94 302 SER A N 1
ATOM 2310 C CA . SER A 1 302 ? -2.308 1.013 18.380 1.00 84.94 302 SER A CA 1
ATOM 2311 C C . SER A 1 302 ? -3.772 1.307 18.702 1.00 84.94 302 SER A C 1
ATOM 2313 O O . SER A 1 302 ? -4.174 2.467 18.695 1.00 84.94 302 SER A O 1
ATOM 2315 N N . LEU A 1 303 ? -4.532 0.272 19.065 1.00 90.81 303 LEU A N 1
ATOM 2316 C CA . LEU A 1 303 ? -5.937 0.382 19.451 1.00 90.81 303 LEU A CA 1
ATOM 2317 C C . LEU A 1 303 ? -6.095 1.050 20.817 1.00 90.81 303 LEU A C 1
ATOM 2319 O O . LEU A 1 303 ? -6.860 1.997 20.939 1.00 90.81 303 LEU A O 1
ATOM 2323 N N . VAL A 1 304 ? -5.327 0.632 21.826 1.00 91.50 304 VAL A N 1
ATOM 2324 C CA . VAL A 1 304 ? -5.415 1.224 23.172 1.00 91.50 304 VAL A CA 1
ATOM 2325 C C . VAL A 1 304 ? -5.001 2.697 23.139 1.00 91.50 304 VAL A C 1
ATOM 2327 O O . VAL A 1 304 ? -5.768 3.560 23.541 1.00 91.50 304 VAL A O 1
ATOM 2330 N N . SER A 1 305 ? -3.822 3.020 22.597 1.00 87.25 305 SER A N 1
ATOM 2331 C CA . SER A 1 305 ? -3.346 4.414 22.582 1.00 87.25 305 SER A CA 1
ATOM 2332 C C . SER A 1 305 ? -4.096 5.321 21.605 1.00 87.25 305 SER A C 1
ATOM 2334 O O . SER A 1 305 ? -4.079 6.533 21.784 1.00 87.25 305 SER A O 1
ATOM 2336 N N . GLY A 1 306 ? -4.709 4.761 20.559 1.00 83.62 306 GLY A N 1
ATOM 2337 C CA . GLY A 1 306 ? -5.476 5.533 19.586 1.00 83.62 306 GLY A CA 1
ATOM 2338 C C . GLY A 1 306 ? -6.931 5.729 20.004 1.00 83.62 306 GLY A C 1
ATOM 2339 O O . GLY A 1 306 ? -7.438 6.843 19.939 1.00 83.62 306 GLY A O 1
ATOM 2340 N N . CYS A 1 307 ? -7.595 4.658 20.435 1.00 91.56 307 CYS A N 1
ATOM 2341 C CA . CYS A 1 307 ? -9.054 4.562 20.445 1.00 91.56 307 CYS A CA 1
ATOM 2342 C C . CYS A 1 307 ? -9.677 4.454 21.845 1.00 91.56 307 CYS A C 1
ATOM 2344 O O . CYS A 1 307 ? -10.870 4.700 21.976 1.00 91.56 307 CYS A O 1
ATOM 2346 N N . ALA A 1 308 ? -8.916 4.104 22.890 1.00 91.06 308 ALA A N 1
ATOM 2347 C CA . ALA A 1 308 ? -9.482 3.883 24.226 1.00 91.06 308 ALA A CA 1
ATOM 2348 C C . ALA A 1 308 ? -10.215 5.111 24.787 1.00 91.06 308 ALA A C 1
ATOM 2350 O O . ALA A 1 308 ? -11.314 4.968 25.314 1.00 91.06 308 ALA A O 1
ATOM 2351 N N . ALA A 1 309 ? -9.633 6.305 24.631 1.00 91.19 309 ALA A N 1
ATOM 2352 C CA . ALA A 1 309 ? -10.253 7.554 25.076 1.00 91.19 309 ALA A CA 1
ATOM 2353 C C . ALA A 1 309 ? -11.589 7.813 24.363 1.00 91.19 309 ALA A C 1
ATOM 2355 O O . ALA A 1 309 ? -12.586 8.087 25.017 1.00 91.19 309 ALA A O 1
ATOM 2356 N N . LEU A 1 310 ? -11.632 7.598 23.042 1.00 91.38 310 LEU A N 1
ATOM 2357 C CA . LEU A 1 310 ? -12.855 7.751 22.251 1.00 91.38 310 LEU A CA 1
ATOM 2358 C C . LEU A 1 310 ? -13.958 6.801 22.728 1.00 91.38 310 LEU A C 1
ATOM 2360 O O . LEU A 1 310 ? -15.105 7.205 22.841 1.00 91.38 310 LEU A O 1
ATOM 2364 N N . VAL A 1 311 ? -13.624 5.545 23.047 1.00 91.81 311 VAL A N 1
ATOM 2365 C CA . VAL A 1 311 ? -14.604 4.601 23.613 1.00 91.81 311 VAL A CA 1
ATOM 2366 C C . VAL A 1 311 ? -15.053 5.040 25.009 1.00 91.81 311 VAL A C 1
ATOM 2368 O O . VAL A 1 311 ? -16.235 4.938 25.325 1.00 91.81 311 VAL A O 1
ATOM 2371 N N . ALA A 1 312 ? -14.140 5.532 25.848 1.00 89.75 312 ALA A N 1
ATOM 2372 C CA . ALA A 1 312 ? -14.470 5.989 27.197 1.00 89.75 312 ALA A CA 1
ATOM 2373 C C . ALA A 1 312 ? -15.448 7.178 27.190 1.00 89.75 312 ALA A C 1
ATOM 2375 O O . ALA A 1 312 ? -16.337 7.230 28.034 1.00 89.75 312 ALA A O 1
ATOM 2376 N N . GLU A 1 313 ? -15.320 8.077 26.214 1.00 89.31 313 GLU A N 1
ATOM 2377 C CA . GLU A 1 313 ? -16.170 9.263 26.035 1.00 89.31 313 GLU A CA 1
ATOM 2378 C C . GLU A 1 313 ? -17.562 8.942 25.458 1.00 89.31 313 GLU A C 1
ATOM 2380 O O . GLU A 1 313 ? -18.475 9.762 25.536 1.00 89.31 313 GLU A O 1
ATOM 2385 N N . VAL A 1 314 ? -17.769 7.744 24.901 1.00 87.06 314 VAL A N 1
ATOM 2386 C CA . VAL A 1 314 ? -19.057 7.359 24.307 1.00 87.06 314 VAL A CA 1
ATOM 2387 C C . VAL A 1 314 ? -20.120 7.186 25.396 1.00 87.06 314 VAL A C 1
ATOM 2389 O O . VAL A 1 314 ? -20.160 6.183 26.113 1.00 87.06 314 VAL A O 1
ATOM 2392 N N . GLY A 1 315 ? -21.029 8.159 25.469 1.00 69.56 315 GLY A N 1
ATOM 2393 C CA . GLY A 1 315 ? -22.150 8.169 26.411 1.00 69.56 315 GLY A CA 1
ATOM 2394 C C . GLY A 1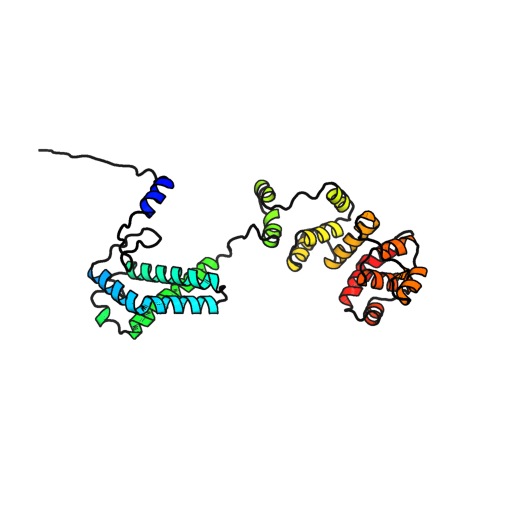 315 ? -21.781 8.568 27.843 1.00 69.56 315 GLY A C 1
ATOM 2395 O O . GLY A 1 315 ? -22.550 8.240 28.749 1.00 69.56 315 GLY A O 1
ATOM 2396 N N . ALA A 1 316 ? -20.623 9.213 28.036 1.00 66.25 316 ALA A N 1
ATOM 2397 C CA . ALA A 1 316 ? -20.299 9.993 29.234 1.00 66.25 316 ALA A CA 1
ATOM 2398 C C . ALA A 1 316 ? -21.029 11.347 29.206 1.00 66.25 316 ALA A C 1
ATOM 2400 O O . ALA A 1 316 ? -21.427 11.810 30.299 1.00 66.25 316 ALA A O 1
#

pLDDT: mean 77.44, std 18.1, range [27.77, 97.12]

=== Feature glossary ===
The record interleaves many kinds of information about one protein. Here is each kind framed as the question it answers.

Q: What known structures does thi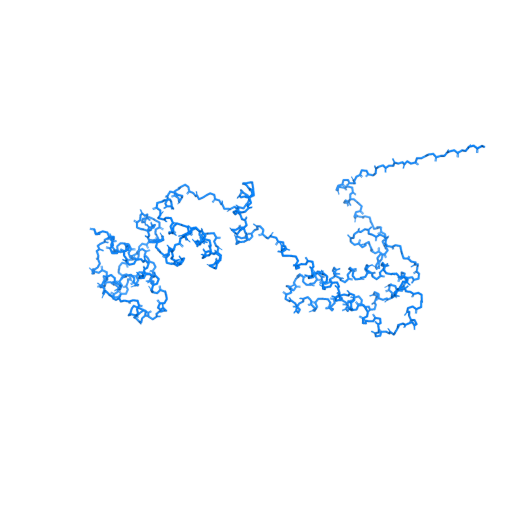s most resemble?
A: Structural nearest neighbors (via Foldseek easy-search vs the PDB). Reported per hit: target PDB id, E-value, and alignment TM-score. A TM-score above ~0.5 is the conventional threshold for 'same fold'.

Q: Where is each backbone atom in 3D?
A: The mmCIF table is the protein's shape written out atom by atom. For each backbone N, Cα, C, and carbonyl O, it records an (x, y, z) coordinate triple in Å plus the residue type, chain letter, and residue number.

Q: What are the backbone torsion angles?
A: The φ/ψ torsion pair specifies the backbone conformation at each residue. φ rotates about the N–Cα bond, ψ about the Cα–C bond. Steric clashes forbid most of the (φ, ψ) plane — the allowed regions (α-helix basin, β-sheet basin, left-handed helix) are the Ramachandran-allowed regions.

Q: Which residues are buried vs exposed?
A: Solvent-accessible surface area (SASA) is the area in Å² traced out by the centre of a 1.4 Å probe sphere (a water molecule) rolled over the protein's van der Waals surface (Shrake–Rupley / Lee–Richards construction). Buried residues have near-zero SASA; fully exposed residues can exceed 200 Å². The total SASA scales roughly with the number of surface residues.

Q: How confident is the AlphaFold model at each residue?
A: pLDDT is the predicted lDDT-Cα score: AlphaFold's confidence that the local environment of each residue (all inter-atomic distances within 15 Å) is correctly placed. It is a per-residue number between 0 and 100, with higher meaning more reliable.

Q: What does the local fold look like, residue by residue?
A: 3Di is Foldseek's structural alphabet. Each residue is assigned one of twenty discrete states based on how its Cα sits relative to its spatial (not sequential) neighbors. Aligning 3Di strings finds structural homologs roughly as well as full 3D superposition, but orders of magnitude faster.

Q: How big and how compact is the whole molecule?
A: Radius of gyration (Rg) is the root-mean-square distance of Cα atoms from their centroid — a single number for overall size and compactness. A globular domain of N residues has Rg ≈ 2.2·N^0.38 Å; an extended or disordered chain has a much larger Rg. The Cα contact count is the number of residue pairs whose Cα atoms are within 8 Å and are more than four positions apart in sequence — a standard proxy for tertiary packing density. The bounding box is the smallest axis-aligned box enclosing all Cα atoms.

Q: Which residues are in helices, strands, or loops?
A: DSSP 8-state secondary structure assigns each residue one of H (α-helix), G (3₁₀-helix), I (π-helix), E (extended β-strand), B (isolated β-bridge), T (hydrogen-bonded turn), S (bend), or '-' (coil). The assignment is computed from backbone hydrogen-bond geometry via the Kabsch–Sander algorithm.

Q: How mobile is each atom in the crystal?
A: Crystallographic B-factors measure how much each atom's electron density is smeared out, in Å². They rise in mobile loops and surface residues and fall in the buried interior. In Alpha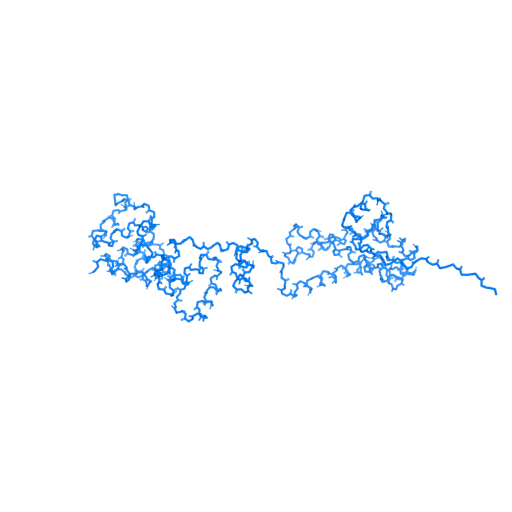Fold models this column is repurposed to hold pLDDT instead.

Q: What if only a Cα trace is available?
A: P-SEA three-state annotation labels each residue as helix, strand, or coil based purely on the geometry of the Cα trace. It serves as a fallback when the full backbone (and thus DSSP) is unavailable.

Q: What family and function is it annotated with?
A: Database cross-references. InterPro integrates a dozen domain/family signature databases into unified entries with residue-range hits. GO terms attach function/process/location labels with evidence codes. CATH codes position the fold in a four-level structural taxonomy. Organism is the NCBI-taxonomy species name.

Q: Are the domains correctly placed relative to each other?
A: Predicted Aligned Error (PAE) is an AlphaFold confidence matrix: entry (i, j) is the expected error in the position of residue j, in ångströms, when the prediction is superimposed on the true structure at residue i. Low PAE within a block of residues means that block is internally rigid and well-predicted; high PAE between two blocks means their relative placement is uncertain even if each block individually is confident.

Q: What do the diagnostic plots show?
A: Three diagnostic plots accompany the record. The Cα contact map visualizes the tertiary structure as a 2D adjacency matrix (8 Å cutoff, sequence-local contacts suppressed). The Ramachandran plot shows the distribution of backbone (φ, ψ) torsions, with points in the α and β basins reflecting secondary structure content. The PAE plot shows AlphaFold's inter-residue confidence as a color matrix.

Q: What is the amino-acid chain?
A: Primary structure: the covalent order of the twenty standard amino acids along the backbone. Two proteins with the same sequence will (almost always) fold to the same structure; two with 30% identity often share a fold but not the details.

Q: What do the rendered images show?
A: The six renders are orthographic views along the three Cartesian axes in both directions. Representation (cartoon, sticks, or surface) and color scheme (sequence-rainbow or by-chain) vary across proteins so the training set covers all the common visualization conventions.